Protein AF-A0A1T5AD25-F1 (afdb_monomer)

Nearest PDB structures (foldseek):
  8jvz-assembly2_B  TM=8.531E-01  e=1.528E+00  synthetic construct
  4ozk-assembly1_A  TM=3.680E-01  e=1.082E+00  Brevibacillus laterosporus GI-9
  6lwy-assembly1_A  TM=4.103E-01  e=2.420E+00  Brevibacillus sp. SKR3
  7w3k-assembly1_F  TM=3.260E-01  e=3.620E+00  Homo sapiens
  2o2l-assembly1_H  TM=2.134E-01  e=3.418E+00  Escherichia coli

Structure (mmCIF, N/CA/C/O backbone):
data_AF-A0A1T5AD25-F1
#
_entry.id   AF-A0A1T5AD25-F1
#
loop_
_atom_site.group_PDB
_atom_site.id
_atom_site.type_symbol
_atom_site.label_atom_id
_atom_site.label_alt_id
_atom_site.label_comp_id
_atom_site.label_asym_id
_atom_site.label_entity_id
_atom_site.label_seq_id
_atom_site.pdbx_PDB_ins_code
_atom_site.Cartn_x
_atom_site.Cartn_y
_atom_site.Cartn_z
_atom_site.occupancy
_atom_site.B_iso_or_equiv
_atom_site.auth_seq_id
_atom_site.auth_comp_id
_atom_site.auth_asym_id
_atom_site.auth_atom_id
_atom_site.pdbx_PDB_model_num
ATOM 1 N N . MET A 1 1 ? -18.399 7.904 -21.920 1.00 47.34 1 MET A N 1
ATOM 2 C CA . MET A 1 1 ? -17.060 7.299 -21.710 1.00 47.34 1 MET A CA 1
ATOM 3 C C . MET A 1 1 ? -17.120 5.791 -21.964 1.00 47.34 1 MET A C 1
ATOM 5 O O . MET A 1 1 ? -18.219 5.257 -22.044 1.00 47.34 1 MET A O 1
ATOM 9 N N . LEU A 1 2 ? -15.984 5.094 -22.134 1.00 46.25 2 LEU A N 1
ATOM 10 C CA . LEU A 1 2 ? -15.949 3.619 -22.251 1.00 46.25 2 LEU A CA 1
ATOM 11 C C . LEU A 1 2 ? -16.633 2.927 -21.049 1.00 46.25 2 LEU A C 1
ATOM 13 O O . LEU A 1 2 ? -17.261 1.892 -21.235 1.00 46.25 2 LEU A O 1
ATOM 17 N N . ALA A 1 3 ? -16.599 3.555 -19.865 1.00 46.12 3 ALA A N 1
ATOM 18 C CA . ALA A 1 3 ? -17.252 3.083 -18.639 1.00 46.12 3 ALA A CA 1
ATOM 19 C C . ALA A 1 3 ? -18.787 3.032 -18.752 1.00 46.12 3 ALA A C 1
ATOM 21 O O . ALA A 1 3 ? -19.392 2.006 -18.451 1.00 46.12 3 ALA A O 1
ATOM 22 N N . ASP A 1 4 ? -19.411 4.083 -19.298 1.00 45.12 4 ASP A N 1
ATOM 23 C CA . ASP A 1 4 ? -20.871 4.136 -19.493 1.00 45.12 4 ASP A CA 1
ATOM 24 C C . ASP A 1 4 ? -21.358 3.082 -20.498 1.00 45.12 4 ASP A C 1
ATOM 26 O O . ASP A 1 4 ? -22.478 2.589 -20.404 1.00 45.12 4 ASP A O 1
ATOM 30 N N . LYS A 1 5 ? -20.503 2.720 -21.467 1.00 45.69 5 LYS A N 1
ATOM 31 C CA . LYS A 1 5 ? -20.789 1.676 -22.462 1.00 45.69 5 LYS A CA 1
ATOM 32 C C . LYS A 1 5 ? -20.595 0.255 -21.921 1.00 45.69 5 LYS A C 1
ATOM 34 O O . LYS A 1 5 ? -21.139 -0.668 -22.515 1.00 45.69 5 LYS A O 1
ATOM 39 N N . ALA A 1 6 ? -19.844 0.086 -20.831 1.00 50.91 6 ALA A N 1
ATOM 40 C CA . ALA A 1 6 ? -19.549 -1.209 -20.217 1.00 50.91 6 ALA A CA 1
ATOM 41 C C . ALA A 1 6 ? -20.427 -1.524 -18.987 1.00 50.91 6 ALA A C 1
ATOM 43 O O . ALA A 1 6 ? -20.305 -2.607 -18.427 1.00 50.91 6 ALA A O 1
ATOM 44 N N . SER A 1 7 ? -21.305 -0.601 -18.559 1.00 53.38 7 SER A N 1
ATOM 45 C CA . SER A 1 7 ? -22.095 -0.725 -17.315 1.00 53.38 7 SER A CA 1
ATOM 46 C C . SER A 1 7 ? -21.235 -1.029 -16.072 1.00 53.38 7 SER A C 1
ATOM 48 O O . SER A 1 7 ? -21.687 -1.666 -15.120 1.00 53.38 7 SER A O 1
ATOM 50 N N . GLU A 1 8 ? -19.988 -0.559 -16.091 1.00 53.41 8 GLU A N 1
ATOM 51 C CA . GLU A 1 8 ? -18.990 -0.741 -15.038 1.00 53.41 8 GLU A CA 1
ATOM 52 C C . GLU A 1 8 ? -19.194 0.318 -13.948 1.00 53.41 8 GLU A C 1
ATOM 54 O O . GLU A 1 8 ? -18.905 1.499 -14.145 1.00 53.41 8 GLU A O 1
ATOM 59 N N . TRP A 1 9 ? -19.688 -0.104 -12.782 1.00 47.22 9 TRP A N 1
ATOM 60 C CA . TRP A 1 9 ? -19.931 0.783 -11.634 1.00 47.22 9 TRP A CA 1
ATOM 61 C C . TRP A 1 9 ? -18.642 1.208 -10.916 1.00 47.22 9 TRP A C 1
ATOM 63 O O . TRP A 1 9 ? -18.641 2.218 -10.218 1.00 47.22 9 TRP A O 1
ATOM 73 N N . ALA A 1 10 ? -17.553 0.452 -11.088 1.00 52.53 10 ALA A N 1
ATOM 74 C CA . ALA A 1 10 ? -16.271 0.679 -10.418 1.00 52.53 10 ALA A CA 1
ATOM 75 C C . ALA A 1 10 ? -15.313 1.609 -11.196 1.00 52.53 10 ALA A C 1
ATOM 77 O O . ALA A 1 10 ? -14.222 1.905 -10.714 1.00 52.53 10 ALA A O 1
ATOM 78 N N . GLY A 1 11 ? -15.712 2.085 -12.383 1.00 59.56 11 GLY A N 1
ATOM 79 C CA . GLY A 1 11 ? -14.822 2.788 -13.312 1.00 59.56 11 GLY A CA 1
ATOM 80 C C . GLY A 1 11 ? -13.903 1.834 -14.086 1.00 59.56 11 GLY A C 1
ATOM 81 O O . GLY A 1 11 ? -13.846 0.643 -13.801 1.00 59.56 11 GLY A O 1
ATOM 82 N N . ILE A 1 12 ? -13.202 2.355 -15.100 1.00 68.06 12 ILE A N 1
ATOM 83 C CA . ILE A 1 12 ? -12.253 1.577 -15.915 1.00 68.06 12 ILE A CA 1
ATOM 84 C C . ILE A 1 12 ? -10.824 1.983 -15.534 1.00 68.06 12 ILE A C 1
ATOM 86 O O . ILE A 1 12 ? -10.542 3.185 -15.552 1.00 68.06 12 ILE A O 1
ATOM 90 N N . PRO A 1 13 ? -9.915 1.027 -15.250 1.00 76.81 13 PRO A N 1
ATOM 91 C CA . PRO A 1 13 ? -8.494 1.309 -15.070 1.00 76.81 13 PRO A CA 1
ATOM 92 C C . PRO A 1 13 ? -7.927 2.116 -16.242 1.00 76.81 13 PRO A C 1
ATOM 94 O O . PRO A 1 13 ? -8.018 1.695 -17.398 1.00 76.81 13 PRO A O 1
ATOM 97 N N . MET A 1 14 ? -7.364 3.288 -15.951 1.00 80.50 14 MET A N 1
ATOM 98 C CA . MET A 1 14 ? -6.872 4.208 -16.973 1.00 80.50 14 MET A CA 1
ATOM 99 C C . MET A 1 14 ? -5.403 3.902 -17.293 1.00 80.50 14 MET A C 1
ATOM 101 O O . MET A 1 14 ? -4.565 4.011 -16.408 1.00 80.50 14 MET A O 1
ATOM 105 N N . PRO A 1 15 ? -5.044 3.521 -18.526 1.00 81.06 15 PRO A N 1
ATOM 106 C CA . PRO A 1 15 ? -3.637 3.390 -18.882 1.00 81.06 15 PRO A CA 1
ATOM 107 C C . PRO A 1 15 ? -2.960 4.767 -18.853 1.00 81.06 15 PRO A C 1
ATOM 109 O O . PRO A 1 15 ? -3.511 5.742 -19.366 1.00 81.06 15 PRO A O 1
ATOM 112 N N . LEU A 1 16 ? -1.761 4.825 -18.276 1.00 82.56 16 LEU A N 1
ATOM 113 C CA . LEU A 1 16 ? -0.881 5.991 -18.298 1.00 82.56 16 LEU A CA 1
ATOM 114 C C . LEU A 1 16 ? 0.290 5.732 -19.241 1.00 82.56 16 LEU A C 1
ATOM 116 O O . LEU A 1 16 ? 0.808 4.617 -19.297 1.00 82.56 16 LEU A O 1
ATOM 120 N N . ASP A 1 17 ? 0.706 6.764 -19.971 1.00 77.56 17 ASP A N 1
ATOM 121 C CA . ASP A 1 17 ? 1.877 6.657 -20.836 1.00 77.56 17 ASP A CA 1
ATOM 122 C C . ASP A 1 17 ? 3.143 6.441 -19.993 1.00 77.56 17 ASP A C 1
ATOM 124 O O . ASP A 1 17 ? 3.329 7.073 -18.955 1.00 77.56 17 ASP A O 1
ATOM 128 N N . GLY A 1 18 ? 3.994 5.506 -20.414 1.00 78.12 18 GLY A N 1
ATOM 129 C CA . GLY A 1 18 ? 5.203 5.115 -19.682 1.00 78.12 18 GLY A CA 1
ATOM 130 C C . GLY A 1 18 ? 4.997 4.250 -18.427 1.00 78.12 18 GLY A C 1
ATOM 131 O O . GLY A 1 18 ? 5.979 3.701 -17.928 1.00 78.12 18 GLY A O 1
ATOM 132 N N . GLU A 1 19 ? 3.765 4.052 -17.947 1.00 84.56 19 GLU A N 1
ATOM 133 C CA . GLU A 1 19 ? 3.481 3.222 -16.769 1.00 84.56 19 GLU A CA 1
ATOM 134 C C . GLU A 1 19 ? 2.827 1.891 -17.144 1.00 84.56 19 GLU A C 1
ATOM 136 O O . GLU A 1 19 ? 1.933 1.793 -17.988 1.00 84.56 19 GLU A O 1
ATOM 141 N N . ARG A 1 20 ? 3.255 0.817 -16.477 1.00 84.75 20 ARG A N 1
ATOM 142 C CA . ARG A 1 20 ? 2.742 -0.527 -16.755 1.00 84.75 20 ARG A CA 1
ATOM 143 C C . ARG A 1 20 ? 1.539 -0.843 -15.872 1.00 84.75 20 ARG A C 1
ATOM 145 O O . ARG A 1 20 ? 1.702 -1.275 -14.732 1.00 84.75 20 ARG A O 1
ATOM 152 N N . LEU A 1 21 ? 0.342 -0.714 -16.433 1.00 85.69 21 LEU A N 1
ATOM 153 C CA . LEU A 1 21 ? -0.902 -1.146 -15.798 1.00 85.69 21 LEU A CA 1
ATOM 154 C C . LEU A 1 21 ? -1.032 -2.681 -15.814 1.00 85.69 21 LEU A C 1
ATOM 156 O O . LEU A 1 21 ? -0.850 -3.323 -16.849 1.00 85.69 21 LEU A O 1
ATOM 160 N N . ILE A 1 22 ? -1.352 -3.270 -14.663 1.00 84.81 22 ILE A N 1
ATOM 161 C CA . ILE A 1 22 ? -1.651 -4.695 -14.499 1.00 84.81 22 ILE A CA 1
ATOM 162 C C . ILE A 1 22 ? -3.076 -4.815 -13.971 1.00 84.81 22 ILE A C 1
ATOM 164 O O . ILE A 1 22 ? -3.373 -4.383 -12.859 1.00 84.81 22 ILE A O 1
ATOM 168 N N . VAL A 1 23 ? -3.950 -5.412 -14.775 1.00 83.81 23 VAL A N 1
ATOM 169 C CA . VAL A 1 23 ? -5.374 -5.581 -14.477 1.00 83.81 23 VAL A CA 1
ATOM 170 C C . VAL A 1 23 ? -5.652 -6.996 -13.988 1.00 83.81 23 VAL A C 1
ATOM 172 O O . VAL A 1 23 ? -5.108 -7.966 -14.526 1.00 83.81 23 VAL A O 1
ATOM 175 N N . GLU A 1 24 ? -6.500 -7.108 -12.966 1.00 80.75 24 GLU A N 1
ATOM 176 C CA . GLU A 1 24 ? -6.926 -8.379 -12.390 1.00 80.75 24 GLU A CA 1
ATOM 177 C C . GLU A 1 24 ? -7.560 -9.272 -13.481 1.00 80.75 24 GLU A C 1
ATOM 179 O O . GLU A 1 24 ? -8.388 -8.791 -14.257 1.00 80.75 24 GLU A O 1
ATOM 184 N N . PRO A 1 25 ? -7.162 -10.555 -13.611 1.00 79.31 25 PRO A N 1
ATOM 185 C CA . PRO A 1 25 ? -7.556 -11.378 -14.759 1.00 79.31 25 PRO A CA 1
ATOM 186 C C . PRO A 1 25 ? -9.059 -11.625 -14.920 1.00 79.31 25 PRO A C 1
ATOM 188 O O . PRO A 1 25 ? -9.502 -11.915 -16.027 1.00 79.31 25 PRO A O 1
ATOM 191 N N . SER A 1 26 ? -9.834 -11.562 -13.836 1.00 76.00 26 SER A N 1
ATOM 192 C CA . SER A 1 26 ? -11.290 -11.720 -13.859 1.00 76.00 26 SER A CA 1
ATOM 193 C C . SER A 1 26 ? -12.039 -10.414 -14.153 1.00 76.00 26 SER A C 1
ATOM 195 O O . SER A 1 26 ? -13.260 -10.443 -14.315 1.00 76.00 26 SER A O 1
ATOM 197 N N . TYR A 1 27 ? -11.333 -9.284 -14.278 1.00 76.38 27 TYR A N 1
ATOM 198 C CA . TYR A 1 27 ? -11.923 -8.009 -14.671 1.00 76.38 27 TYR A CA 1
ATOM 199 C C . TYR A 1 27 ? -12.438 -8.060 -16.125 1.00 76.38 27 TYR A C 1
ATOM 201 O O . TYR A 1 27 ? -11.692 -8.481 -17.017 1.00 76.38 27 TYR A O 1
ATOM 209 N N . PRO A 1 28 ? -13.668 -7.588 -16.421 1.00 73.56 28 PRO A N 1
ATOM 210 C CA . PRO A 1 28 ? -14.303 -7.755 -17.736 1.00 73.56 28 PRO A CA 1
ATOM 211 C C . PRO A 1 28 ? -13.515 -7.216 -18.940 1.00 73.56 28 PRO A C 1
ATOM 213 O O . PRO A 1 28 ? -13.695 -7.702 -20.055 1.00 73.56 28 PRO A O 1
ATOM 216 N N . LEU A 1 29 ? -12.628 -6.235 -18.737 1.00 72.69 29 LEU A N 1
ATOM 217 C CA . LEU A 1 29 ? -11.803 -5.637 -19.797 1.00 72.69 29 LEU A CA 1
ATOM 218 C C . LEU A 1 29 ? -10.314 -6.022 -19.713 1.00 72.69 29 LEU A C 1
ATOM 220 O O . LEU A 1 29 ? -9.483 -5.406 -20.388 1.00 72.69 29 LEU A O 1
ATOM 224 N N . ALA A 1 30 ? -9.956 -7.033 -18.913 1.00 71.94 30 ALA A N 1
ATOM 225 C CA . ALA A 1 30 ? -8.566 -7.428 -18.683 1.00 71.94 30 ALA A CA 1
ATOM 226 C C . ALA A 1 30 ? -7.816 -7.776 -19.980 1.00 71.94 30 ALA A C 1
ATOM 228 O O . ALA A 1 30 ? -6.671 -7.360 -20.144 1.00 71.94 30 ALA A O 1
ATOM 229 N N . GLU A 1 31 ? -8.449 -8.475 -20.931 1.00 67.62 31 GLU A N 1
ATOM 230 C CA . GLU A 1 31 ? -7.811 -8.858 -22.205 1.00 67.62 31 GLU A CA 1
ATOM 231 C C . GLU A 1 31 ? -7.403 -7.656 -23.070 1.00 67.62 31 GLU A C 1
ATOM 233 O O . GLU A 1 31 ? -6.415 -7.713 -23.805 1.00 67.62 31 GLU A O 1
ATOM 238 N N . ILE A 1 32 ? -8.153 -6.556 -22.982 1.00 69.06 32 ILE A N 1
ATOM 239 C CA . ILE A 1 32 ? -7.894 -5.342 -23.761 1.00 69.06 32 ILE A CA 1
ATOM 240 C C . ILE A 1 32 ? -6.833 -4.488 -23.059 1.00 69.06 32 ILE A C 1
ATOM 242 O O . ILE A 1 32 ? -5.930 -3.970 -23.716 1.00 69.06 32 ILE A O 1
ATOM 246 N N . LEU A 1 33 ? -6.928 -4.367 -21.732 1.00 67.81 33 LEU A N 1
ATOM 247 C CA . LEU A 1 33 ? -6.094 -3.472 -20.928 1.00 67.81 33 LEU A CA 1
ATOM 248 C C . LEU A 1 33 ? -4.718 -4.058 -20.574 1.00 67.81 33 LEU A C 1
ATOM 250 O O . LEU A 1 33 ? -3.767 -3.301 -20.430 1.00 67.81 33 LEU A O 1
ATOM 254 N N . ASN A 1 34 ? -4.568 -5.385 -20.499 1.00 66.44 34 ASN A N 1
ATOM 255 C CA . ASN A 1 34 ? -3.278 -6.040 -20.230 1.00 66.44 34 ASN A CA 1
ATOM 256 C C . ASN A 1 34 ? -2.373 -6.178 -21.471 1.00 66.44 34 ASN A C 1
ATOM 258 O O . ASN A 1 34 ? -1.379 -6.913 -21.428 1.00 66.44 34 ASN A O 1
ATOM 262 N N . ARG A 1 35 ? -2.684 -5.514 -22.596 1.00 60.31 35 ARG A N 1
ATOM 263 C CA . ARG A 1 35 ? -1.810 -5.542 -23.779 1.00 60.31 35 ARG A CA 1
ATOM 264 C C . ARG A 1 35 ? -0.462 -4.923 -23.425 1.00 60.31 35 ARG A C 1
ATOM 266 O O . ARG A 1 35 ? -0.354 -3.718 -23.223 1.00 60.31 35 ARG A O 1
ATOM 273 N N . LYS A 1 36 ? 0.569 -5.768 -23.356 1.00 53.03 36 LYS A N 1
ATOM 274 C CA . LYS A 1 36 ? 1.942 -5.322 -23.129 1.00 53.03 36 LYS A CA 1
ATOM 275 C C . LYS A 1 36 ? 2.358 -4.365 -24.256 1.00 53.03 36 LYS A C 1
ATOM 277 O O . LYS A 1 36 ? 2.175 -4.732 -25.420 1.00 53.03 36 LYS A O 1
ATOM 282 N N . PRO A 1 37 ? 2.949 -3.198 -23.951 1.00 50.31 37 PRO A N 1
ATOM 283 C CA . PRO A 1 37 ? 3.744 -2.495 -24.948 1.00 50.31 37 PRO A CA 1
ATOM 284 C C . PRO A 1 37 ? 4.866 -3.432 -25.423 1.00 50.31 37 PRO A C 1
ATOM 286 O O . PRO A 1 37 ? 5.378 -4.238 -24.640 1.00 50.31 37 PRO A O 1
ATOM 289 N N . ALA A 1 38 ? 5.184 -3.391 -26.718 1.00 43.78 38 ALA A N 1
ATOM 290 C CA . ALA A 1 38 ? 6.280 -4.176 -27.272 1.00 43.78 38 ALA A CA 1
ATOM 291 C C . ALA A 1 38 ? 7.579 -3.761 -26.565 1.00 43.78 38 ALA A C 1
ATOM 293 O O . ALA A 1 38 ? 7.937 -2.586 -26.586 1.00 43.78 38 ALA A O 1
ATOM 294 N N . GLU A 1 39 ? 8.243 -4.704 -25.895 1.00 48.25 39 GLU A N 1
ATOM 295 C CA . GLU A 1 39 ? 9.580 -4.473 -25.351 1.00 48.25 39 GLU A CA 1
ATOM 296 C C . GLU A 1 39 ? 10.521 -4.261 -26.546 1.00 48.25 39 GLU A C 1
ATOM 298 O O . GLU A 1 39 ? 10.721 -5.171 -27.350 1.00 48.25 39 GLU A O 1
ATOM 303 N N . GLU A 1 40 ? 11.054 -3.047 -26.704 1.00 44.56 40 GLU A N 1
ATOM 304 C CA . GLU A 1 40 ? 12.233 -2.841 -27.540 1.00 44.56 40 GLU A CA 1
ATOM 305 C C . GLU A 1 40 ? 13.388 -3.575 -26.856 1.00 44.56 40 GLU A C 1
ATOM 307 O O . GLU A 1 40 ? 13.831 -3.189 -25.770 1.00 44.56 40 GLU A O 1
ATOM 312 N N . ASP A 1 41 ? 13.830 -4.679 -27.460 1.00 43.50 41 ASP A N 1
ATOM 313 C CA . ASP A 1 41 ? 14.999 -5.425 -27.011 1.00 43.50 41 ASP A CA 1
ATOM 314 C C . ASP A 1 41 ? 16.211 -4.481 -27.009 1.00 43.50 41 ASP A C 1
ATOM 316 O O . ASP A 1 41 ? 16.806 -4.189 -28.046 1.00 43.50 41 ASP A O 1
ATOM 320 N N . ALA A 1 42 ? 16.581 -3.980 -25.831 1.00 51.06 42 ALA A N 1
ATOM 321 C CA . ALA A 1 42 ? 17.806 -3.219 -25.664 1.00 51.06 42 ALA A CA 1
ATOM 322 C C . ALA A 1 42 ? 18.999 -4.142 -25.966 1.00 51.06 42 ALA A C 1
ATOM 324 O O . ALA A 1 42 ? 19.279 -5.087 -25.221 1.00 51.06 42 ALA A O 1
ATOM 325 N N . GLU A 1 43 ? 19.699 -3.885 -27.074 1.00 57.50 43 GLU A N 1
ATOM 326 C CA . GLU A 1 43 ? 20.860 -4.669 -27.495 1.00 57.50 43 GLU A CA 1
ATOM 327 C C . GLU A 1 43 ? 21.939 -4.697 -26.397 1.00 57.50 43 GLU A C 1
ATOM 329 O O . GLU A 1 43 ? 22.516 -3.676 -26.020 1.00 57.50 43 GLU A O 1
ATOM 334 N N . GLY A 1 44 ? 22.244 -5.898 -25.893 1.00 68.75 44 GLY A N 1
ATOM 335 C CA . GLY A 1 44 ? 23.474 -6.171 -25.148 1.00 68.75 44 GLY A CA 1
ATOM 336 C C . GLY A 1 44 ? 23.319 -7.147 -23.984 1.00 68.75 44 GLY A C 1
ATOM 337 O O . GLY A 1 44 ? 23.949 -8.200 -23.969 1.00 68.75 44 GLY A O 1
ATOM 338 N N . TRP A 1 45 ? 22.502 -6.820 -22.987 1.00 76.38 45 TRP A N 1
ATOM 339 C CA . TRP A 1 45 ? 22.423 -7.595 -21.745 1.00 76.38 45 TRP A CA 1
ATOM 340 C C . TRP A 1 45 ? 21.052 -8.2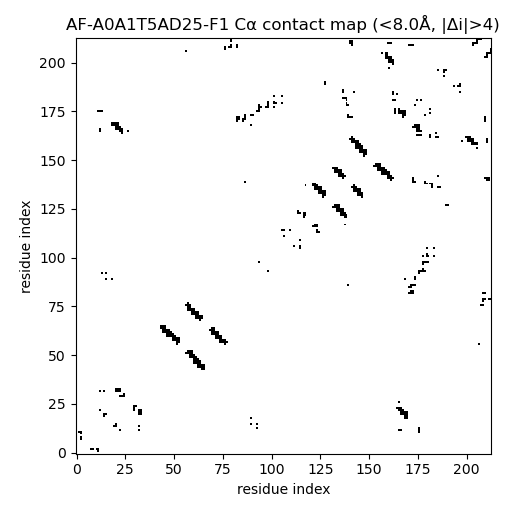27 -21.575 1.00 76.38 45 TRP A C 1
ATOM 342 O O . TRP A 1 45 ? 20.050 -7.526 -21.478 1.00 76.38 45 TRP A O 1
ATOM 352 N N . LYS A 1 46 ? 21.006 -9.556 -21.468 1.00 82.44 46 LYS A N 1
ATOM 353 C CA . LYS A 1 46 ? 19.750 -10.282 -21.278 1.00 82.44 46 LYS A CA 1
ATOM 354 C C . LYS A 1 46 ? 19.521 -10.602 -19.807 1.00 82.44 46 LYS A C 1
ATOM 356 O O . LYS A 1 46 ? 20.327 -11.280 -19.166 1.00 82.44 46 LYS A O 1
ATOM 361 N N . TRP A 1 47 ? 18.393 -10.151 -19.267 1.00 81.00 47 TRP A N 1
ATOM 362 C CA . TRP A 1 47 ? 17.978 -10.507 -17.913 1.00 81.00 47 TRP A CA 1
ATOM 363 C C . TRP A 1 47 ? 17.599 -11.989 -17.847 1.00 81.00 47 TRP A C 1
ATOM 365 O O . TRP A 1 47 ? 16.693 -12.437 -18.547 1.00 81.00 47 TRP A O 1
ATOM 375 N N . ARG A 1 48 ? 18.298 -12.773 -17.015 1.00 84.31 48 ARG A N 1
ATOM 376 C CA . ARG A 1 48 ? 18.025 -14.211 -16.857 1.00 84.31 48 ARG A CA 1
ATOM 377 C C . ARG A 1 48 ? 17.168 -14.503 -15.642 1.00 84.31 48 ARG A C 1
ATOM 379 O O . ARG A 1 48 ? 16.233 -15.289 -15.736 1.00 84.31 48 ARG A O 1
ATOM 386 N N . ASN A 1 49 ? 17.522 -13.927 -14.498 1.00 84.62 49 ASN A N 1
ATOM 387 C CA . ASN A 1 49 ? 16.816 -14.165 -13.247 1.00 84.62 49 ASN A CA 1
ATOM 388 C C . ASN A 1 49 ? 17.160 -13.091 -12.211 1.00 84.62 49 ASN A C 1
ATOM 390 O O . ASN A 1 49 ? 18.200 -12.437 -12.302 1.00 84.62 49 ASN A O 1
ATOM 394 N N . SER A 1 50 ? 16.333 -12.966 -11.182 1.00 85.88 50 SER A N 1
ATOM 395 C CA . SER A 1 50 ? 16.627 -12.165 -10.001 1.00 85.88 50 SER A CA 1
ATOM 396 C C . SER A 1 50 ? 16.093 -12.834 -8.739 1.00 85.88 50 SER A C 1
ATOM 398 O O . SER A 1 50 ? 15.058 -13.495 -8.750 1.00 85.88 50 SER A O 1
ATOM 400 N N . TRP A 1 51 ? 16.821 -12.696 -7.633 1.00 84.06 51 TRP A N 1
ATOM 401 C CA . TRP A 1 51 ? 16.377 -13.192 -6.331 1.00 84.06 51 TRP A CA 1
ATOM 402 C C . TRP A 1 51 ? 16.901 -12.318 -5.198 1.00 84.06 51 TRP A C 1
ATOM 404 O O . TRP A 1 51 ? 17.960 -11.699 -5.296 1.00 84.06 51 TRP A O 1
ATOM 414 N N . HIS A 1 52 ? 16.179 -12.288 -4.083 1.00 80.69 52 HIS A N 1
ATOM 415 C CA . HIS A 1 52 ? 16.617 -11.558 -2.900 1.00 80.69 52 HIS A CA 1
ATOM 416 C C . HIS A 1 52 ? 17.650 -12.365 -2.095 1.00 80.69 52 HIS A C 1
ATOM 418 O O . HIS A 1 52 ? 17.423 -13.524 -1.744 1.00 80.69 52 HIS A O 1
ATOM 424 N N . SER A 1 53 ? 18.778 -11.745 -1.744 1.00 82.69 53 SER A N 1
ATOM 425 C CA . SER A 1 53 ? 19.792 -12.327 -0.861 1.00 82.69 53 SER A CA 1
ATOM 426 C C . SER A 1 53 ? 19.652 -11.789 0.559 1.00 82.69 53 SER A C 1
ATOM 428 O O . SER A 1 53 ? 20.023 -10.649 0.829 1.00 82.69 53 SER A O 1
ATOM 430 N N . ARG A 1 54 ? 19.239 -12.641 1.508 1.00 80.62 54 ARG A N 1
ATOM 431 C CA . ARG A 1 54 ? 19.171 -12.277 2.939 1.00 80.62 54 ARG A CA 1
ATOM 432 C C . ARG A 1 54 ? 20.533 -11.890 3.526 1.00 80.62 54 ARG A C 1
ATOM 434 O O . ARG A 1 54 ? 20.604 -11.009 4.375 1.00 80.62 54 ARG A O 1
ATOM 441 N N . ARG A 1 55 ? 21.619 -12.523 3.057 1.00 83.12 55 ARG A N 1
ATOM 442 C CA . ARG A 1 55 ? 22.996 -12.239 3.506 1.00 83.12 55 ARG A CA 1
ATOM 443 C C . ARG A 1 55 ? 23.448 -10.837 3.111 1.00 83.12 55 ARG A C 1
ATOM 445 O O . ARG A 1 55 ? 24.130 -10.176 3.881 1.00 83.12 55 ARG A O 1
ATOM 452 N N . TRP A 1 56 ? 23.100 -10.418 1.896 1.00 79.38 56 TRP A N 1
ATOM 453 C CA . TRP A 1 56 ? 23.527 -9.134 1.334 1.00 79.38 56 TRP A CA 1
ATOM 454 C C . TRP A 1 56 ? 22.451 -8.048 1.443 1.00 79.38 56 TRP A C 1
ATOM 456 O O . TRP A 1 56 ? 22.735 -6.903 1.113 1.00 79.38 56 TRP A O 1
ATOM 466 N N . ARG A 1 57 ? 21.247 -8.414 1.910 1.00 76.00 57 ARG A N 1
ATOM 467 C CA . ARG A 1 57 ? 20.044 -7.572 2.007 1.00 76.00 57 ARG A CA 1
ATOM 468 C C . ARG A 1 57 ? 19.769 -6.796 0.719 1.00 76.00 57 ARG A C 1
ATOM 470 O O . ARG A 1 57 ? 19.458 -5.615 0.742 1.00 76.00 57 ARG A O 1
ATOM 477 N N . CYS A 1 58 ? 19.934 -7.461 -0.418 1.00 78.44 58 CYS A N 1
ATOM 478 C CA . CYS A 1 58 ? 19.791 -6.844 -1.728 1.00 78.44 58 CYS A CA 1
ATOM 479 C C . CYS A 1 58 ? 19.327 -7.863 -2.768 1.00 78.44 58 CYS A C 1
ATOM 481 O O . CYS A 1 58 ? 19.406 -9.078 -2.545 1.00 78.44 58 CYS A O 1
ATOM 483 N N . THR A 1 59 ? 18.851 -7.369 -3.906 1.00 83.19 59 THR A N 1
ATOM 484 C CA . THR A 1 59 ? 18.486 -8.225 -5.033 1.00 83.19 59 THR A CA 1
ATOM 485 C C . THR A 1 59 ? 19.748 -8.599 -5.798 1.00 83.19 59 THR A C 1
ATOM 487 O O . THR A 1 59 ? 20.522 -7.739 -6.213 1.00 83.19 59 THR A O 1
ATOM 490 N N . ILE A 1 60 ? 19.972 -9.895 -5.974 1.00 87.44 60 ILE A N 1
ATOM 491 C CA . ILE A 1 60 ? 20.987 -10.417 -6.878 1.00 87.44 60 ILE A CA 1
ATOM 492 C C . ILE A 1 60 ? 20.328 -10.609 -8.234 1.00 87.44 60 ILE A C 1
ATOM 494 O O . ILE A 1 60 ? 19.287 -11.257 -8.332 1.00 87.44 60 ILE A O 1
ATOM 498 N N . VAL A 1 61 ? 20.936 -10.042 -9.269 1.00 90.12 61 VAL A N 1
ATOM 499 C CA . VAL A 1 61 ? 20.488 -10.192 -10.655 1.00 90.12 61 VAL A CA 1
ATOM 500 C C . VAL A 1 61 ? 21.485 -11.031 -11.420 1.00 90.12 61 VAL A C 1
ATOM 502 O O . VAL A 1 61 ? 22.686 -10.787 -11.332 1.00 90.12 61 VAL A O 1
ATOM 505 N N . ALA A 1 62 ? 20.986 -12.019 -12.154 1.00 90.25 62 ALA A N 1
ATOM 506 C CA . ALA A 1 62 ? 21.748 -12.792 -13.117 1.00 90.25 62 ALA A CA 1
ATOM 507 C C . ALA A 1 62 ? 21.483 -12.226 -14.513 1.00 90.25 62 ALA A C 1
ATOM 509 O O . ALA A 1 62 ? 20.343 -12.209 -14.986 1.00 90.25 62 ALA A O 1
ATOM 510 N N . LEU A 1 63 ? 22.550 -11.772 -15.157 1.00 89.50 63 LEU A N 1
ATOM 511 C CA . LEU A 1 63 ? 22.529 -11.175 -16.482 1.00 89.50 63 LEU A CA 1
ATOM 512 C C . LEU A 1 63 ? 23.401 -12.016 -17.410 1.00 89.50 63 LEU A C 1
ATOM 514 O O . LEU A 1 63 ? 24.513 -12.406 -17.052 1.00 89.50 63 LEU A O 1
ATOM 518 N N . GLU A 1 64 ? 22.900 -12.287 -18.603 1.00 89.94 64 GLU A N 1
ATOM 519 C CA . GLU A 1 64 ? 23.664 -12.879 -19.690 1.00 89.94 64 GLU A CA 1
ATOM 520 C C . GLU A 1 64 ? 24.256 -11.759 -20.542 1.00 89.94 64 GLU A C 1
ATOM 522 O O . GLU A 1 64 ? 23.560 -10.844 -20.984 1.00 89.94 64 GLU A O 1
ATOM 527 N N . ARG A 1 65 ? 25.572 -11.822 -20.714 1.00 85.75 65 ARG A N 1
ATOM 528 C CA . ARG A 1 65 ? 26.342 -10.935 -21.582 1.00 85.75 65 ARG A CA 1
ATOM 529 C C . ARG A 1 65 ? 26.114 -11.279 -23.061 1.00 85.75 65 ARG A C 1
ATOM 531 O O . ARG A 1 65 ? 25.749 -12.418 -23.356 1.00 85.75 65 ARG A O 1
ATOM 538 N N . PRO A 1 66 ? 26.461 -10.373 -23.996 1.00 83.75 66 PRO A N 1
ATOM 539 C CA . PRO A 1 66 ? 26.434 -10.678 -25.429 1.00 83.75 66 PRO A CA 1
ATOM 540 C C . PRO A 1 66 ? 27.309 -11.885 -25.816 1.00 83.75 66 PRO A C 1
ATOM 542 O O . PRO A 1 66 ? 27.034 -12.559 -26.801 1.00 83.75 66 PRO A O 1
ATOM 545 N N . ASP A 1 67 ? 28.360 -12.173 -25.036 1.00 84.50 67 ASP A N 1
ATOM 546 C CA . ASP A 1 67 ? 29.267 -13.316 -25.226 1.00 84.50 67 ASP A CA 1
ATOM 547 C C . ASP A 1 67 ? 28.709 -14.652 -24.682 1.00 84.50 67 ASP A C 1
ATOM 549 O O . ASP A 1 67 ? 29.423 -15.655 -24.652 1.00 84.50 67 ASP A O 1
ATOM 553 N N . GLY A 1 68 ? 27.454 -14.671 -24.218 1.00 83.31 68 GLY A N 1
ATOM 554 C CA . GLY A 1 68 ? 26.780 -15.844 -23.656 1.00 83.31 68 GLY A CA 1
ATOM 555 C C . GLY A 1 68 ? 27.182 -16.183 -22.216 1.00 83.31 68 GLY A C 1
ATOM 556 O O . GLY A 1 68 ? 26.657 -17.139 -21.641 1.00 83.31 68 GLY A O 1
ATOM 557 N N . LYS A 1 69 ? 28.094 -15.427 -21.582 1.00 87.75 69 LYS A N 1
ATOM 558 C CA . LYS A 1 69 ? 28.459 -15.666 -20.178 1.00 87.75 69 LYS A CA 1
ATOM 559 C C . LYS A 1 69 ? 27.429 -15.067 -19.233 1.00 87.75 69 LYS A C 1
ATOM 561 O O . LYS A 1 69 ? 27.093 -13.885 -19.307 1.00 87.75 69 LYS A O 1
ATOM 566 N N . VAL A 1 70 ? 27.004 -15.871 -18.264 1.00 89.25 70 VAL A N 1
ATOM 567 C CA . VAL A 1 70 ? 26.151 -15.408 -17.170 1.00 89.25 70 VAL A CA 1
ATOM 568 C C . VAL A 1 70 ? 27.021 -14.829 -16.062 1.00 89.25 70 VAL A C 1
ATOM 570 O O . VAL A 1 70 ? 27.914 -15.492 -15.535 1.00 89.25 70 VAL A O 1
ATOM 573 N N . VAL A 1 71 ? 26.739 -13.589 -15.685 1.00 91.31 71 VAL A N 1
ATOM 574 C CA . VAL A 1 71 ? 27.325 -12.935 -14.514 1.00 91.31 71 VAL A CA 1
ATOM 575 C C . VAL A 1 71 ? 26.229 -12.516 -13.552 1.00 91.31 71 VAL A C 1
ATOM 577 O O . VAL A 1 71 ? 25.066 -12.395 -13.930 1.00 91.31 71 VAL A O 1
ATOM 580 N N . HIS A 1 72 ? 26.602 -12.295 -12.295 1.00 88.94 72 HIS A N 1
ATOM 581 C CA . HIS A 1 72 ? 25.684 -11.772 -11.296 1.00 88.94 72 HIS A CA 1
ATOM 582 C C . HIS A 1 72 ? 26.149 -10.413 -10.783 1.00 88.94 72 HIS A C 1
ATOM 584 O O . HIS A 1 72 ? 27.347 -10.170 -10.639 1.00 88.94 72 HIS A O 1
ATOM 590 N N . SER A 1 73 ? 25.193 -9.540 -10.484 1.00 86.94 73 SER A N 1
ATOM 591 C CA . SER A 1 73 ? 25.440 -8.258 -9.830 1.00 86.94 73 SER A CA 1
ATOM 592 C C . SER A 1 73 ? 24.530 -8.087 -8.619 1.00 86.94 73 SER A C 1
ATOM 594 O O . SER A 1 73 ? 23.484 -8.730 -8.506 1.00 86.94 73 SER A O 1
ATOM 596 N N . LYS A 1 74 ? 24.949 -7.226 -7.692 1.00 86.94 74 LYS A N 1
ATOM 597 C CA . LYS A 1 74 ? 24.132 -6.783 -6.563 1.00 86.94 74 LYS A CA 1
ATOM 598 C C . LYS A 1 74 ? 23.408 -5.520 -7.006 1.00 86.94 74 LYS A C 1
ATOM 600 O O . LYS A 1 74 ? 24.068 -4.520 -7.264 1.00 86.94 74 LYS A O 1
ATOM 605 N N . LEU A 1 75 ? 22.083 -5.557 -7.062 1.00 75.69 75 LEU A N 1
ATOM 606 C CA . LEU A 1 75 ? 21.270 -4.349 -7.110 1.00 75.69 75 LEU A CA 1
ATOM 607 C C . LEU A 1 75 ? 21.037 -3.886 -5.672 1.00 75.69 75 LEU A C 1
ATOM 609 O O . LEU A 1 75 ? 20.283 -4.539 -4.943 1.00 75.69 75 LEU A O 1
ATOM 613 N N . PRO A 1 76 ? 21.710 -2.814 -5.225 1.00 64.69 76 PRO A N 1
ATOM 614 C CA . PRO A 1 76 ? 21.505 -2.292 -3.888 1.00 64.69 76 PRO A CA 1
ATOM 615 C C . PRO A 1 76 ? 20.079 -1.735 -3.787 1.00 64.69 76 PRO A C 1
ATOM 617 O O . PRO A 1 76 ? 19.754 -0.715 -4.384 1.00 64.69 76 PRO A O 1
ATOM 620 N N . ALA A 1 77 ? 19.217 -2.422 -3.043 1.00 60.50 77 ALA A N 1
ATOM 621 C CA . ALA A 1 77 ? 17.892 -1.929 -2.696 1.00 60.50 77 ALA A CA 1
ATOM 622 C C . ALA A 1 77 ? 17.994 -1.317 -1.296 1.00 60.50 77 ALA A C 1
ATOM 624 O O . ALA A 1 77 ? 17.955 -2.045 -0.309 1.00 60.50 77 ALA A O 1
ATOM 625 N N . PHE A 1 78 ? 18.210 -0.002 -1.211 1.00 61.91 78 PHE A N 1
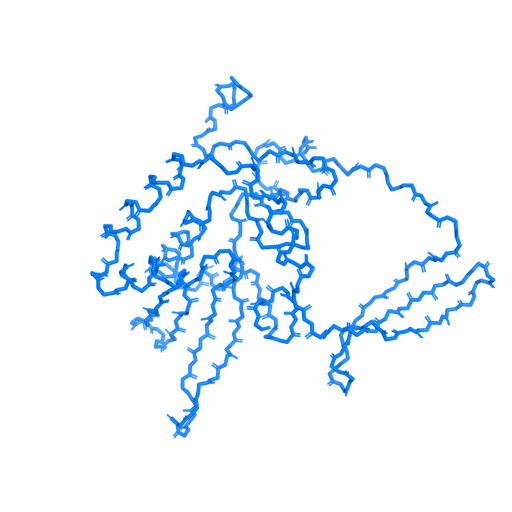ATOM 626 C CA . PHE A 1 78 ? 18.332 0.688 0.083 1.00 61.91 78 PHE A CA 1
ATOM 627 C C . PHE A 1 78 ? 17.167 1.616 0.410 1.00 61.91 78 PHE A C 1
ATOM 629 O O . PHE A 1 78 ? 17.048 2.036 1.556 1.00 61.91 78 PHE A O 1
ATOM 636 N N . HIS A 1 79 ? 16.311 1.942 -0.556 1.00 70.75 79 HIS A N 1
ATOM 637 C CA . HIS A 1 79 ? 15.177 2.825 -0.315 1.00 70.75 79 HIS A CA 1
ATOM 638 C C . HIS A 1 79 ? 14.075 2.610 -1.349 1.00 70.75 79 HIS A C 1
ATOM 640 O O . HIS A 1 79 ? 14.330 2.230 -2.494 1.00 70.75 79 HIS A O 1
ATOM 646 N N . HIS A 1 80 ? 12.849 2.936 -0.964 1.00 83.94 80 HIS A N 1
ATOM 647 C CA . HIS A 1 80 ? 11.675 2.830 -1.819 1.00 83.94 80 HIS A CA 1
ATOM 648 C C . HIS A 1 80 ? 11.375 4.123 -2.608 1.00 83.94 80 HIS A C 1
ATOM 650 O O . HIS A 1 80 ? 10.279 4.264 -3.138 1.00 83.94 80 HIS A O 1
ATOM 656 N N . ILE A 1 81 ? 12.331 5.061 -2.728 1.00 88.38 81 ILE A N 1
ATOM 657 C CA . ILE A 1 81 ? 12.091 6.365 -3.384 1.00 88.38 81 ILE A CA 1
ATOM 658 C C . ILE A 1 81 ? 11.612 6.230 -4.832 1.00 88.38 81 ILE A C 1
ATOM 660 O O . ILE A 1 81 ? 10.763 6.994 -5.271 1.00 88.38 81 ILE A O 1
ATOM 664 N N . SER A 1 82 ? 12.108 5.236 -5.574 1.00 86.50 82 SER A N 1
ATOM 665 C CA . SER A 1 82 ? 11.667 5.000 -6.950 1.00 86.50 82 SER A CA 1
ATOM 666 C C . SER A 1 82 ? 10.187 4.622 -7.001 1.00 86.50 82 SER A C 1
ATOM 668 O O . SER A 1 82 ? 9.477 5.086 -7.885 1.00 86.50 82 SER A O 1
ATOM 670 N N . TYR A 1 83 ? 9.713 3.846 -6.020 1.00 90.75 83 TYR A N 1
ATOM 671 C CA . TYR A 1 83 ? 8.292 3.543 -5.877 1.00 90.75 83 TYR A CA 1
ATOM 672 C C . TYR A 1 83 ? 7.497 4.797 -5.491 1.00 90.75 83 TYR A C 1
ATOM 674 O O . TYR A 1 83 ? 6.402 4.983 -6.011 1.00 90.75 83 TYR A O 1
ATOM 682 N N . ASP A 1 84 ? 8.026 5.678 -4.629 1.00 91.69 84 ASP A N 1
ATOM 683 C CA . ASP A 1 84 ? 7.353 6.943 -4.278 1.00 91.69 84 ASP A CA 1
ATOM 684 C C . ASP A 1 84 ? 7.182 7.841 -5.504 1.00 91.69 84 ASP A C 1
ATOM 686 O O . ASP A 1 84 ? 6.085 8.333 -5.754 1.00 91.69 84 ASP A O 1
ATOM 690 N N . LEU A 1 85 ? 8.248 8.014 -6.291 1.00 91.56 85 LEU A N 1
ATOM 691 C CA . LEU A 1 85 ? 8.236 8.849 -7.492 1.00 91.56 85 LEU A CA 1
ATOM 692 C C . LEU A 1 85 ? 7.282 8.300 -8.557 1.00 91.56 85 LEU A C 1
ATOM 694 O O . LEU A 1 85 ? 6.513 9.065 -9.130 1.00 91.56 85 LEU A O 1
ATOM 698 N N . ARG A 1 86 ? 7.268 6.981 -8.777 1.00 91.06 86 ARG A N 1
ATOM 699 C CA . ARG A 1 86 ? 6.315 6.353 -9.707 1.00 91.06 86 ARG A CA 1
ATOM 700 C C . ARG A 1 86 ? 4.881 6.427 -9.213 1.00 91.06 86 ARG A C 1
ATOM 702 O O . ARG A 1 86 ? 3.987 6.768 -9.973 1.00 91.06 86 ARG A O 1
ATOM 709 N N . THR A 1 87 ? 4.655 6.192 -7.921 1.00 92.88 87 THR A N 1
ATOM 710 C CA . THR A 1 87 ? 3.321 6.341 -7.314 1.00 92.88 87 THR A CA 1
ATOM 711 C C . THR A 1 87 ? 2.815 7.778 -7.444 1.00 92.88 87 THR A C 1
ATOM 713 O O . THR A 1 87 ? 1.631 7.986 -7.682 1.00 92.88 87 THR A O 1
ATOM 716 N N . MET A 1 88 ? 3.706 8.768 -7.326 1.00 92.75 88 MET A N 1
ATOM 717 C CA . MET A 1 88 ? 3.379 10.171 -7.573 1.00 92.75 88 MET A CA 1
ATOM 718 C C . MET A 1 88 ? 3.023 10.419 -9.044 1.00 92.75 88 MET A C 1
ATOM 720 O O . MET A 1 88 ? 2.009 11.056 -9.303 1.00 92.75 88 MET A O 1
ATOM 724 N N . GLY A 1 89 ? 3.789 9.880 -9.996 1.00 89.69 89 GLY A N 1
ATOM 725 C CA . GLY A 1 89 ? 3.458 9.959 -11.427 1.00 89.69 89 GLY A CA 1
ATOM 726 C C . GLY A 1 89 ? 2.122 9.293 -11.770 1.00 89.69 89 GLY A C 1
ATOM 727 O O . GLY A 1 89 ? 1.352 9.808 -12.570 1.00 89.69 89 GLY A O 1
ATOM 728 N N . CYS A 1 90 ? 1.778 8.208 -11.075 1.00 90.69 90 CYS A N 1
ATOM 729 C CA . CYS A 1 90 ? 0.489 7.541 -11.233 1.00 90.69 90 CYS A CA 1
ATOM 730 C C . CYS A 1 90 ? -0.696 8.337 -10.665 1.00 90.69 90 CYS A C 1
ATOM 732 O O . CYS A 1 90 ? -1.842 7.956 -10.891 1.00 90.69 90 CYS A O 1
ATOM 734 N N . SER A 1 91 ? -0.458 9.426 -9.924 1.00 89.38 91 SER A N 1
ATOM 735 C CA . SER A 1 91 ? -1.545 10.178 -9.290 1.00 89.38 91 SER A CA 1
ATOM 736 C C . SER A 1 91 ? -2.466 10.903 -10.269 1.00 89.38 91 SER A C 1
ATOM 738 O O . SER A 1 91 ? -3.610 11.195 -9.917 1.00 89.38 91 SER A O 1
ATOM 740 N N . ASP A 1 92 ? -2.016 11.083 -11.512 1.00 87.06 92 ASP A N 1
ATOM 741 C CA . ASP A 1 92 ? -2.770 11.718 -12.595 1.00 87.06 92 ASP A CA 1
ATOM 742 C C . ASP A 1 92 ? -4.069 10.973 -12.953 1.00 87.06 92 ASP A C 1
ATOM 744 O O . ASP A 1 92 ? -4.985 11.566 -13.524 1.00 87.06 92 ASP A O 1
ATOM 748 N N . VAL A 1 93 ? -4.190 9.687 -12.598 1.00 86.38 93 VAL A N 1
ATOM 749 C CA . VAL A 1 93 ? -5.414 8.903 -12.855 1.00 86.38 93 VAL A CA 1
ATOM 750 C C . VAL A 1 93 ? -6.489 9.058 -11.791 1.00 86.38 93 VAL A C 1
ATOM 752 O O . VAL A 1 93 ? -7.628 8.639 -12.009 1.00 86.38 93 VAL A O 1
ATOM 755 N N . TRP A 1 94 ? -6.164 9.637 -10.635 1.00 90.19 94 TRP A N 1
ATOM 756 C CA . TRP A 1 94 ? -7.117 9.766 -9.540 1.00 90.19 94 TRP A CA 1
ATOM 757 C C . TRP A 1 94 ? -7.839 11.105 -9.605 1.00 90.19 94 TRP A C 1
ATOM 759 O O . TRP A 1 94 ? -7.238 12.176 -9.544 1.00 90.19 94 TRP A O 1
ATOM 769 N N . GLY A 1 95 ? -9.166 11.052 -9.663 1.00 89.81 95 GLY A N 1
ATOM 770 C CA . GLY A 1 95 ? -9.977 12.255 -9.553 1.00 89.81 95 GLY A CA 1
ATOM 771 C C . GLY A 1 95 ? -10.079 12.747 -8.105 1.00 89.81 95 GLY A C 1
ATOM 772 O O . GLY A 1 95 ? -10.305 11.970 -7.175 1.00 89.81 95 GLY A O 1
ATOM 773 N N . ILE A 1 96 ? -9.946 14.062 -7.919 1.00 93.31 96 ILE A N 1
ATOM 774 C CA . ILE A 1 96 ? -10.031 14.720 -6.603 1.00 93.31 96 ILE A CA 1
ATOM 775 C C . ILE A 1 96 ? -11.411 14.509 -5.961 1.00 93.31 96 ILE A C 1
ATOM 777 O O . ILE A 1 96 ? -11.505 14.291 -4.755 1.00 93.31 96 ILE A O 1
ATOM 781 N N . GLU A 1 97 ? -12.483 14.530 -6.756 1.00 93.81 97 GLU A N 1
ATOM 782 C CA . GLU A 1 97 ? -13.850 14.326 -6.260 1.00 93.81 97 GLU A CA 1
ATOM 783 C C . GLU A 1 97 ? -14.075 12.896 -5.748 1.00 93.81 97 GLU A C 1
ATOM 785 O O . GLU A 1 97 ? -14.745 12.693 -4.735 1.00 93.81 97 GLU A O 1
ATOM 790 N N . GLN A 1 98 ? -13.486 11.899 -6.413 1.00 91.81 98 GLN A N 1
ATOM 791 C CA . GLN A 1 98 ? -13.520 10.500 -5.991 1.00 91.81 98 GLN A CA 1
ATOM 792 C C . GLN A 1 98 ? -12.800 10.334 -4.653 1.00 91.81 98 GLN A C 1
ATOM 794 O O . GLN A 1 98 ? -13.384 9.799 -3.714 1.00 91.81 98 GLN A O 1
ATOM 799 N N . GLU A 1 99 ? -11.592 10.887 -4.530 1.00 95.81 99 GLU A N 1
ATOM 800 C CA . GLU A 1 99 ? -10.842 10.884 -3.270 1.00 95.81 99 GLU A CA 1
ATOM 801 C C . GLU A 1 99 ? -11.610 11.601 -2.144 1.00 95.81 99 GLU A C 1
ATOM 803 O O . GLU A 1 99 ? -11.668 11.109 -1.018 1.00 95.81 99 GLU A O 1
ATOM 808 N N . HIS A 1 100 ? -12.263 12.733 -2.429 1.00 96.75 100 HIS A N 1
ATOM 809 C CA . HIS A 1 100 ? -13.092 13.442 -1.446 1.00 96.75 100 HIS A CA 1
ATOM 810 C C . HIS A 1 100 ? -14.287 12.606 -0.974 1.00 96.75 100 HIS A C 1
ATOM 812 O O . HIS A 1 100 ? -14.613 12.586 0.216 1.00 96.75 100 HIS A O 1
ATOM 818 N N . ASN A 1 101 ? -14.942 11.890 -1.886 1.00 96.81 101 ASN A N 1
ATOM 819 C CA . ASN A 1 101 ? -16.052 11.006 -1.539 1.00 96.81 101 ASN A CA 1
ATOM 820 C C . ASN A 1 101 ? -15.581 9.791 -0.730 1.00 96.81 101 ASN A C 1
ATOM 822 O O . ASN A 1 101 ? -16.211 9.458 0.277 1.00 96.81 101 ASN A O 1
ATOM 826 N N . ALA A 1 102 ? -14.444 9.196 -1.092 1.00 96.56 102 ALA A N 1
ATOM 827 C CA . ALA A 1 102 ? -13.823 8.127 -0.321 1.00 96.56 102 ALA A CA 1
ATOM 828 C C . ALA A 1 102 ? -13.435 8.607 1.092 1.00 96.56 102 ALA A C 1
ATOM 830 O O . ALA A 1 102 ? -13.697 7.921 2.078 1.00 96.56 102 ALA A O 1
ATOM 831 N N . LEU A 1 103 ? -12.908 9.827 1.239 1.00 97.88 103 LEU A N 1
ATOM 832 C CA . LEU A 1 103 ? -12.601 10.419 2.547 1.00 97.88 103 LEU A CA 1
ATOM 833 C C . LEU A 1 103 ? -13.836 10.589 3.437 1.00 97.88 103 LEU A C 1
ATOM 835 O O . LEU A 1 103 ? -13.756 10.320 4.639 1.00 97.88 103 LEU A O 1
ATOM 839 N N . LYS A 1 104 ? -14.976 11.006 2.872 1.00 98.00 104 LYS A N 1
ATOM 840 C CA . LYS A 1 104 ? -16.245 11.082 3.618 1.00 98.00 104 LYS A CA 1
ATOM 841 C C . LYS A 1 104 ? -16.676 9.704 4.106 1.00 98.00 104 LYS A C 1
ATOM 843 O O . LYS A 1 104 ? -16.941 9.548 5.295 1.00 98.00 104 LYS A O 1
ATOM 848 N N . LEU A 1 105 ? -16.671 8.711 3.214 1.00 98.00 105 LEU A N 1
ATOM 849 C CA . LEU A 1 105 ? -17.035 7.335 3.546 1.00 98.00 105 LEU A CA 1
ATOM 850 C C . LEU A 1 105 ? -16.118 6.759 4.636 1.00 98.00 105 LEU A C 1
ATOM 852 O O . LEU A 1 105 ? -16.596 6.216 5.631 1.00 98.00 105 LEU A O 1
ATOM 856 N N . LEU A 1 106 ? -14.800 6.944 4.515 1.00 98.25 106 LEU A N 1
ATOM 857 C CA . LEU A 1 106 ? -13.854 6.513 5.544 1.00 98.25 106 LEU A CA 1
ATOM 858 C C . LEU A 1 106 ? -14.129 7.204 6.891 1.00 98.25 106 LEU A C 1
ATOM 860 O O . LEU A 1 106 ? -14.026 6.570 7.943 1.00 98.25 106 LEU A O 1
ATOM 864 N N . GLY A 1 107 ? -14.509 8.484 6.872 1.00 97.94 107 GLY A N 1
ATOM 865 C CA . GLY A 1 107 ? -14.895 9.243 8.062 1.00 97.94 107 GLY A CA 1
ATOM 866 C C . GLY A 1 107 ? -16.088 8.646 8.813 1.00 97.94 107 GLY A C 1
ATOM 867 O O . GLY A 1 107 ? -16.094 8.661 10.043 1.00 97.94 107 GLY A O 1
ATOM 868 N N . GLU A 1 108 ? -17.053 8.061 8.100 1.00 98.00 108 GLU A N 1
ATOM 869 C CA . GLU A 1 108 ? -18.200 7.354 8.689 1.00 98.00 108 GLU A CA 1
ATOM 870 C C . GLU A 1 108 ? -17.809 5.983 9.271 1.00 98.00 108 GLU A C 1
ATOM 872 O O . GLU A 1 108 ? -18.405 5.509 10.240 1.00 98.00 108 GLU A O 1
ATOM 877 N N . MET A 1 109 ? -16.775 5.344 8.715 1.00 97.94 109 MET A N 1
ATOM 878 C CA . MET A 1 109 ? -16.305 4.017 9.136 1.00 97.94 109 MET A CA 1
ATOM 879 C C . MET A 1 109 ? -15.353 4.038 10.339 1.00 97.94 109 MET A C 1
ATOM 881 O O . MET A 1 109 ? -15.150 2.997 10.987 1.00 97.94 109 MET A O 1
ATOM 885 N N . LEU A 1 110 ? -14.708 5.174 10.609 1.00 98.00 110 LEU A N 1
ATOM 886 C CA . LEU A 1 110 ? -13.650 5.304 11.608 1.00 98.00 110 LEU A CA 1
ATOM 887 C C . LEU A 1 110 ? -14.104 6.057 12.856 1.00 98.00 110 LEU A C 1
ATOM 889 O O . LEU A 1 110 ? -14.967 6.928 12.839 1.00 98.00 110 LEU A O 1
ATOM 893 N N . ARG A 1 111 ? -13.442 5.773 13.982 1.00 97.38 111 ARG A N 1
ATOM 894 C CA . ARG A 1 111 ? -13.575 6.622 15.173 1.00 97.38 111 ARG A CA 1
ATOM 895 C C . ARG A 1 111 ? -12.937 7.980 14.901 1.00 97.38 111 ARG A C 1
ATOM 897 O O . ARG A 1 111 ? -11.896 8.045 14.251 1.00 97.38 111 ARG A O 1
ATOM 904 N N . HIS A 1 112 ? -13.445 9.033 15.544 1.00 97.62 112 HIS A N 1
ATOM 905 C CA . HIS A 1 112 ? -12.912 10.397 15.411 1.00 97.62 112 HIS A CA 1
ATOM 906 C C . HIS A 1 112 ? -11.378 10.474 15.541 1.00 97.62 112 HIS A C 1
ATOM 908 O O . HIS A 1 112 ? -10.709 11.114 14.734 1.00 97.62 112 HIS A O 1
ATOM 914 N N . ARG A 1 113 ? -10.792 9.760 16.516 1.00 97.81 113 ARG A N 1
ATOM 915 C CA . ARG A 1 113 ? -9.331 9.703 16.692 1.00 97.81 113 ARG A CA 1
ATOM 916 C C . ARG A 1 113 ? -8.607 9.042 15.512 1.00 97.81 113 ARG A C 1
ATOM 918 O O . ARG A 1 113 ? -7.581 9.566 15.097 1.00 97.81 113 ARG A O 1
ATOM 925 N N . GLN A 1 114 ? -9.107 7.915 15.001 1.00 98.31 114 GLN A N 1
ATOM 926 C CA . GLN A 1 114 ? -8.500 7.210 13.862 1.00 98.31 114 GLN A CA 1
ATOM 927 C C . GLN A 1 114 ? -8.598 8.060 12.595 1.00 98.31 114 GLN A C 1
ATOM 929 O O . GLN A 1 114 ? -7.615 8.203 11.879 1.00 98.31 114 GLN A O 1
ATOM 934 N N . PHE A 1 115 ? -9.751 8.692 12.368 1.00 98.44 115 PHE A N 1
ATOM 935 C CA . PHE A 1 115 ? -9.937 9.575 11.223 1.00 98.44 115 PHE A CA 1
ATOM 936 C C . PHE A 1 115 ? -9.009 10.795 11.289 1.00 98.44 115 PHE A C 1
ATOM 938 O O . PHE A 1 115 ? -8.337 11.114 10.313 1.00 98.44 115 PHE A O 1
ATOM 945 N N . LYS A 1 116 ? -8.861 11.415 12.469 1.00 98.12 116 LYS A N 1
ATOM 946 C CA . LYS A 1 116 ? -7.877 12.486 12.686 1.00 98.12 116 LYS A CA 1
ATOM 947 C C . LYS A 1 116 ? -6.443 12.028 12.398 1.00 98.12 116 LYS A C 1
ATOM 949 O O . LYS A 1 116 ? -5.684 12.784 11.802 1.00 98.12 116 LYS A O 1
ATOM 954 N N . GLN A 1 117 ? -6.061 10.823 12.829 1.00 98.38 117 GLN A N 1
ATOM 955 C CA . G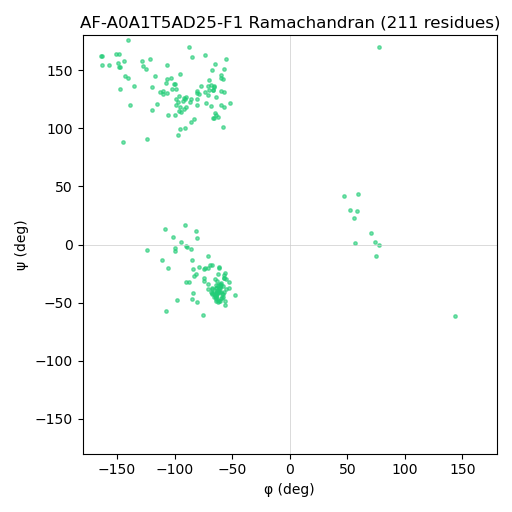LN A 1 117 ? -4.743 10.259 12.514 1.00 98.38 117 GLN A CA 1
ATOM 956 C C . GLN A 1 117 ? -4.574 10.112 11.001 1.00 98.38 117 GLN A C 1
ATOM 958 O O . GLN A 1 117 ? -3.607 10.629 10.457 1.00 98.38 117 GLN A O 1
ATOM 963 N N . TYR A 1 118 ? -5.561 9.528 10.320 1.00 98.38 118 TYR A N 1
ATOM 964 C CA . TYR A 1 118 ? -5.522 9.347 8.874 1.00 98.38 118 TYR A CA 1
ATOM 965 C C . TYR A 1 118 ? -5.369 10.666 8.108 1.00 98.38 118 TYR A C 1
ATOM 967 O O . TYR A 1 118 ? -4.516 10.760 7.233 1.00 98.38 118 TYR A O 1
ATOM 975 N N . LEU A 1 119 ? -6.124 11.709 8.469 1.00 97.81 119 LEU A N 1
ATOM 976 C CA . LEU A 1 119 ? -6.017 13.018 7.814 1.00 97.81 119 LEU A CA 1
ATOM 977 C C . LEU A 1 119 ? -4.648 13.684 8.012 1.00 97.81 119 LEU A C 1
ATOM 979 O O . LEU A 1 119 ? -4.175 14.379 7.120 1.00 97.81 119 LEU A O 1
ATOM 983 N N . LEU A 1 120 ? -4.017 13.497 9.175 1.00 97.62 120 LEU A N 1
ATOM 984 C CA . LEU A 1 120 ? -2.747 14.152 9.504 1.00 97.62 120 LEU A CA 1
ATOM 985 C C . LEU A 1 120 ? -1.517 13.376 9.028 1.00 97.62 120 LEU A C 1
ATOM 987 O O . LEU A 1 120 ? -0.493 13.986 8.737 1.00 97.62 120 LEU A O 1
ATOM 991 N N . THR A 1 121 ? -1.582 12.045 9.002 1.00 97.62 121 THR A N 1
ATOM 992 C CA . THR A 1 121 ? -0.410 11.186 8.757 1.00 97.62 121 THR A CA 1
ATOM 993 C C . THR A 1 121 ? -0.592 10.224 7.588 1.00 97.62 121 THR A C 1
ATOM 995 O O . THR A 1 121 ? 0.332 9.486 7.260 1.00 97.62 121 THR A O 1
ATOM 998 N N . GLY A 1 122 ? -1.779 10.182 6.982 1.00 97.56 122 GLY A N 1
ATOM 999 C CA . GLY A 1 122 ? -2.137 9.186 5.977 1.00 97.56 122 GLY A CA 1
ATOM 1000 C C . GLY A 1 122 ? -2.324 7.782 6.550 1.00 97.56 122 GLY A C 1
ATOM 1001 O O . GLY A 1 122 ? -2.413 6.836 5.774 1.00 97.56 122 GLY A O 1
ATOM 1002 N N . MET A 1 123 ? -2.356 7.595 7.876 1.00 98.31 123 MET A N 1
ATOM 1003 C CA . MET A 1 123 ? -2.453 6.260 8.469 1.00 98.31 123 MET A CA 1
ATOM 1004 C C . MET A 1 123 ? -3.184 6.206 9.811 1.00 98.31 123 MET A C 1
ATOM 1006 O O . MET A 1 123 ? -3.236 7.179 10.560 1.00 98.31 123 MET A O 1
ATOM 1010 N N . PHE A 1 124 ? -3.717 5.032 10.143 1.00 98.50 124 PHE A N 1
ATOM 1011 C CA . PHE A 1 124 ? -4.306 4.745 11.452 1.00 98.50 124 PHE A CA 1
ATOM 1012 C C . PHE A 1 124 ? -4.118 3.274 11.838 1.00 98.50 124 PHE A C 1
ATOM 1014 O O . PHE A 1 124 ? -3.801 2.422 11.007 1.00 98.50 124 PHE A O 1
ATOM 1021 N N . LEU A 1 125 ? -4.318 2.985 13.126 1.00 97.62 125 LEU A N 1
ATOM 1022 C CA . LEU A 1 125 ? -4.223 1.636 13.679 1.00 97.62 125 LEU A CA 1
ATOM 1023 C C . LEU A 1 125 ? -5.604 1.038 13.923 1.00 97.62 125 LEU A C 1
ATOM 1025 O O . LEU A 1 125 ? -6.509 1.725 14.409 1.00 97.62 125 LEU A O 1
ATOM 1029 N N . GLU A 1 126 ? -5.733 -0.264 13.688 1.00 97.56 126 GLU A N 1
ATOM 1030 C CA . GLU A 1 126 ? -6.875 -1.042 14.158 1.00 97.56 126 GLU A CA 1
ATOM 1031 C C . GLU A 1 126 ? -6.477 -2.478 14.498 1.00 97.56 126 GLU A C 1
ATOM 1033 O O . GLU A 1 126 ? -5.782 -3.143 13.736 1.00 97.56 126 GLU A O 1
ATOM 1038 N N . THR A 1 127 ? -6.925 -2.963 15.654 1.00 96.38 127 THR A N 1
ATOM 1039 C CA . THR A 1 127 ? -6.682 -4.337 16.101 1.00 96.38 127 THR A CA 1
ATOM 1040 C C . THR A 1 127 ? -7.898 -5.202 15.801 1.00 96.38 127 THR A C 1
ATOM 1042 O O . THR A 1 127 ? -9.007 -4.888 16.243 1.00 96.38 127 THR A O 1
ATOM 1045 N N . SER A 1 128 ? -7.692 -6.312 15.089 1.00 95.50 128 SER A N 1
ATOM 1046 C CA . SER A 1 128 ? -8.741 -7.306 14.873 1.00 95.50 128 SER A CA 1
ATOM 1047 C C . SER A 1 128 ? -9.146 -7.929 16.204 1.00 95.50 128 SER A C 1
ATOM 1049 O O . SER A 1 128 ? -8.325 -8.474 16.942 1.00 95.50 128 SER A O 1
ATOM 1051 N N . LYS A 1 129 ? -10.450 -7.906 16.488 1.00 92.75 129 LYS A N 1
ATOM 1052 C CA . LYS A 1 129 ? -11.028 -8.598 17.647 1.00 92.75 129 LYS A CA 1
ATOM 1053 C C . LYS A 1 129 ? -10.992 -10.125 17.503 1.00 92.75 129 LYS A C 1
ATOM 1055 O O . LYS A 1 129 ? -11.173 -10.811 18.500 1.00 92.75 129 LYS A O 1
ATOM 1060 N N . ARG A 1 130 ? -10.808 -10.645 16.280 1.00 93.69 130 ARG A N 1
ATOM 1061 C CA . ARG A 1 130 ? -10.824 -12.086 15.978 1.00 93.69 130 ARG A CA 1
ATOM 1062 C C . ARG A 1 130 ? -9.457 -12.719 16.222 1.00 93.69 130 ARG A C 1
ATOM 1064 O O . ARG A 1 130 ? -9.373 -13.757 16.864 1.00 93.69 130 ARG A O 1
ATOM 1071 N N . SER A 1 131 ? -8.398 -12.081 15.723 1.00 94.31 131 SER A N 1
ATOM 1072 C CA . SER A 1 131 ? -7.032 -12.620 15.743 1.00 94.31 131 SER A CA 1
ATOM 1073 C C . SER A 1 131 ? -6.110 -11.946 16.768 1.00 94.31 131 SER A C 1
ATOM 1075 O O . SER A 1 131 ? -5.076 -12.506 17.129 1.00 94.31 131 SER A O 1
ATOM 1077 N N . GLY A 1 132 ? -6.442 -10.730 17.218 1.00 92.81 132 GLY A N 1
ATOM 1078 C CA . GLY A 1 132 ? -5.543 -9.881 18.003 1.00 92.81 132 GLY A CA 1
ATOM 1079 C C . GLY A 1 132 ? -4.410 -9.236 17.191 1.00 92.81 132 GLY A C 1
ATOM 1080 O O . GLY A 1 132 ? -3.585 -8.525 17.768 1.00 92.81 132 GLY A O 1
ATOM 1081 N N . VAL A 1 133 ? -4.349 -9.450 15.871 1.00 95.88 133 VAL A N 1
ATOM 1082 C CA . VAL A 1 133 ? -3.397 -8.767 14.982 1.00 95.88 133 VAL A CA 1
ATOM 1083 C C . VAL A 1 133 ? -3.763 -7.290 14.885 1.00 95.88 133 VAL A C 1
ATOM 1085 O O . VAL A 1 133 ? -4.937 -6.934 14.772 1.00 95.88 133 VAL A O 1
ATOM 1088 N N . THR A 1 134 ? -2.755 -6.421 14.940 1.00 97.12 134 THR A N 1
ATOM 1089 C CA . THR A 1 134 ? -2.925 -4.978 14.752 1.00 97.12 134 THR A CA 1
ATOM 1090 C C . THR A 1 134 ? -2.481 -4.593 13.352 1.00 97.12 134 THR A C 1
ATOM 1092 O O . THR A 1 134 ? -1.433 -5.021 12.888 1.00 97.12 134 THR A O 1
ATOM 1095 N N . TYR A 1 135 ? -3.286 -3.789 12.675 1.00 98.06 135 TYR A N 1
ATOM 1096 C CA . TYR A 1 135 ? -3.066 -3.356 11.305 1.00 98.06 135 TYR A CA 1
ATOM 1097 C C . TYR A 1 135 ? -2.774 -1.863 11.282 1.00 98.06 135 TYR A C 1
ATOM 1099 O O . TYR A 1 135 ? -3.506 -1.077 11.885 1.00 98.06 135 TYR A O 1
ATOM 1107 N N . ILE A 1 136 ? -1.716 -1.483 10.571 1.00 98.19 136 ILE A N 1
ATOM 1108 C CA . ILE A 1 136 ? -1.425 -0.103 10.197 1.00 98.19 136 ILE A CA 1
ATOM 1109 C C . ILE A 1 136 ? -1.986 0.108 8.794 1.00 98.19 136 ILE A C 1
ATOM 1111 O O . ILE A 1 136 ? -1.366 -0.303 7.812 1.00 98.19 136 ILE A O 1
ATOM 1115 N N . PHE A 1 137 ? -3.166 0.713 8.701 1.00 98.19 137 PHE A N 1
ATOM 1116 C CA . PHE A 1 137 ? -3.759 1.103 7.423 1.00 98.19 137 PHE A CA 1
ATOM 1117 C C . PHE A 1 137 ? -3.103 2.392 6.958 1.00 98.19 137 PHE A C 1
ATOM 1119 O O . PHE A 1 137 ? -3.010 3.338 7.741 1.00 98.19 137 PHE A O 1
ATOM 1126 N N . ARG A 1 138 ? -2.627 2.424 5.713 1.00 97.00 138 ARG A N 1
ATOM 1127 C CA . ARG A 1 138 ? -1.806 3.517 5.186 1.00 97.00 138 ARG A CA 1
ATOM 1128 C C . ARG A 1 138 ? -2.288 3.918 3.797 1.00 97.00 138 ARG A C 1
ATOM 1130 O O . ARG A 1 138 ? -2.566 3.065 2.966 1.00 97.00 138 ARG A O 1
ATOM 1137 N N . LYS A 1 139 ? -2.365 5.218 3.547 1.00 95.94 139 LYS A N 1
ATOM 1138 C CA . LYS A 1 139 ? -2.619 5.797 2.230 1.00 95.94 139 LYS A CA 1
ATOM 1139 C C . LYS A 1 139 ? -1.394 5.567 1.340 1.00 95.94 139 LYS A C 1
ATOM 1141 O O . LYS A 1 139 ? -0.275 5.813 1.786 1.00 95.94 139 LYS A O 1
ATOM 1146 N N . LEU A 1 140 ? -1.610 5.106 0.104 1.00 94.19 140 LEU A N 1
ATOM 1147 C CA . LEU A 1 140 ? -0.558 4.878 -0.908 1.00 94.19 140 LEU A CA 1
ATOM 1148 C C . LEU A 1 140 ? 0.577 3.937 -0.476 1.00 94.19 140 LEU A C 1
ATOM 1150 O O . LEU A 1 140 ? 1.691 4.015 -0.992 1.00 94.19 140 LEU A O 1
ATOM 1154 N N . LYS A 1 141 ? 0.325 3.062 0.499 1.00 95.44 141 LYS A N 1
ATOM 1155 C CA . LYS A 1 141 ? 1.285 2.071 0.988 1.00 95.44 141 LYS A CA 1
ATOM 1156 C C . LYS A 1 141 ? 0.524 0.818 1.425 1.00 95.44 141 LYS A C 1
ATOM 1158 O O . LYS A 1 141 ? -0.609 0.941 1.887 1.00 95.44 141 LYS A O 1
ATOM 1163 N N . PRO A 1 142 ? 1.141 -0.374 1.386 1.00 95.75 142 PRO A N 1
ATOM 1164 C CA . PRO A 1 142 ? 0.499 -1.589 1.874 1.00 95.75 142 PRO A CA 1
ATOM 1165 C C . PRO A 1 142 ? 0.075 -1.466 3.339 1.00 95.75 142 PRO A C 1
ATOM 1167 O O . PRO A 1 142 ? 0.738 -0.799 4.139 1.00 95.75 142 PRO A O 1
ATOM 1170 N N . THR A 1 143 ? -0.971 -2.179 3.735 1.00 97.75 143 THR A N 1
ATOM 1171 C CA . THR A 1 143 ? -1.347 -2.289 5.147 1.00 97.75 143 THR A CA 1
ATOM 1172 C C . THR A 1 143 ? -0.328 -3.154 5.885 1.00 97.75 143 THR A C 1
ATOM 1174 O O . THR A 1 143 ? -0.040 -4.269 5.462 1.00 97.75 143 THR A O 1
ATOM 1177 N N . VAL A 1 144 ? 0.216 -2.688 7.009 1.00 97.94 144 VAL A N 1
ATOM 1178 C CA . VAL A 1 144 ? 1.213 -3.463 7.773 1.00 97.94 144 VAL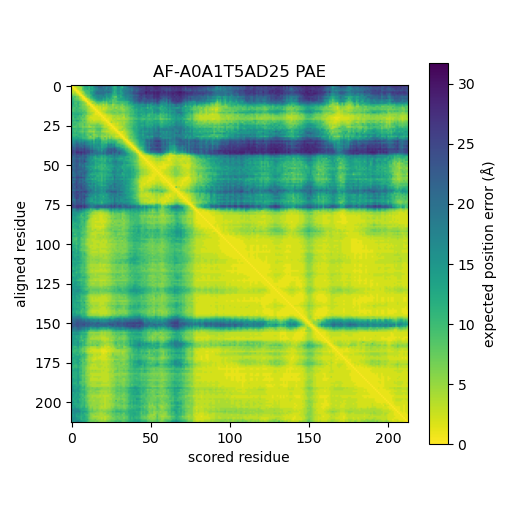 A CA 1
ATOM 1179 C C . VAL A 1 144 ? 0.520 -4.229 8.886 1.00 97.94 144 VAL A C 1
ATOM 1181 O O . VAL A 1 144 ? -0.065 -3.624 9.780 1.00 97.94 144 VAL A O 1
ATOM 1184 N N . ALA A 1 145 ? 0.598 -5.555 8.852 1.00 97.56 145 ALA A N 1
ATOM 1185 C CA . ALA A 1 145 ? 0.139 -6.405 9.939 1.00 97.56 145 ALA A CA 1
ATOM 1186 C C . ALA A 1 145 ? 1.263 -6.575 10.967 1.00 97.56 145 ALA A C 1
ATOM 1188 O O . ALA A 1 145 ? 2.351 -7.048 10.635 1.00 97.56 145 ALA A O 1
ATOM 1189 N N . ILE A 1 146 ? 0.991 -6.211 12.218 1.00 96.44 146 ILE A N 1
ATOM 1190 C CA . ILE A 1 146 ? 1.928 -6.296 13.336 1.00 96.44 146 ILE A CA 1
ATOM 1191 C C . ILE A 1 146 ? 1.323 -7.053 14.518 1.00 96.44 146 ILE A C 1
ATOM 1193 O O . ILE A 1 146 ? 0.105 -7.074 14.733 1.00 96.44 146 ILE A O 1
ATOM 1197 N N . ARG A 1 147 ? 2.195 -7.654 15.322 1.00 93.06 147 ARG A N 1
ATOM 1198 C CA . ARG A 1 147 ? 1.831 -8.316 16.575 1.00 93.06 147 ARG A CA 1
ATOM 1199 C C . ARG A 1 147 ? 2.896 -8.039 17.639 1.00 93.06 147 ARG A C 1
ATOM 1201 O O . ARG A 1 147 ? 4.075 -8.016 17.293 1.00 93.06 147 ARG A O 1
ATOM 1208 N N . PRO A 1 148 ? 2.525 -7.864 18.91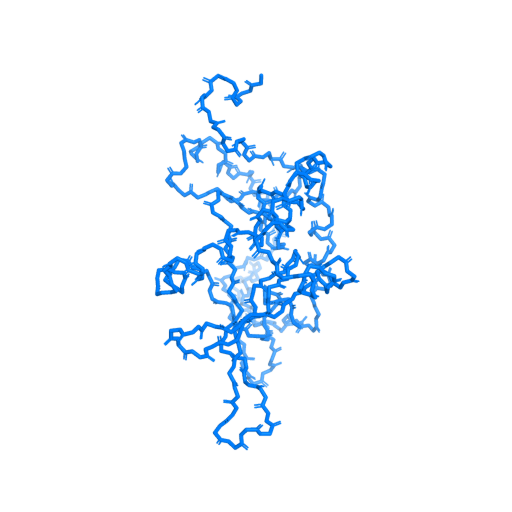8 1.00 85.88 148 PRO A N 1
ATOM 1209 C CA . PRO A 1 148 ? 3.514 -7.806 19.987 1.00 85.88 148 PRO A CA 1
ATOM 1210 C C . PRO A 1 148 ? 4.340 -9.097 20.050 1.00 85.88 148 PRO A C 1
ATOM 1212 O O . PRO A 1 148 ? 3.812 -10.195 19.845 1.00 85.88 148 PRO A O 1
ATOM 1215 N N . SER A 1 149 ? 5.626 -8.946 20.363 1.00 80.19 149 SER A N 1
ATOM 1216 C CA . SER A 1 149 ? 6.551 -10.029 20.706 1.00 80.19 149 SER A CA 1
ATOM 1217 C C . SER A 1 149 ? 6.017 -10.867 21.866 1.00 80.19 149 SER A C 1
ATOM 1219 O O . SER A 1 149 ? 5.208 -10.389 22.666 1.00 80.19 149 SER A O 1
ATOM 1221 N N . SER A 1 150 ? 6.513 -12.099 22.009 1.00 74.94 150 SER A N 1
ATOM 1222 C CA . SER A 1 150 ? 6.268 -12.934 23.195 1.00 74.94 150 SER A CA 1
ATOM 1223 C C . SER A 1 150 ? 6.616 -12.203 24.495 1.00 74.94 150 SER A C 1
ATOM 1225 O O . SER A 1 150 ? 5.928 -12.377 25.496 1.00 74.94 150 SER A O 1
ATOM 1227 N N . GLU A 1 151 ? 7.621 -11.329 24.443 1.00 76.25 151 GLU A N 1
ATOM 1228 C CA . GLU A 1 151 ? 8.099 -10.514 25.566 1.00 76.25 151 GLU A CA 1
ATOM 1229 C C . GLU A 1 151 ? 7.379 -9.155 25.682 1.00 76.25 151 GLU A C 1
ATOM 1231 O O . GLU A 1 151 ? 7.610 -8.413 26.624 1.00 76.25 151 GLU A O 1
ATOM 1236 N N . ARG A 1 152 ? 6.452 -8.831 24.764 1.00 71.75 152 ARG A N 1
ATOM 1237 C CA . ARG A 1 152 ? 5.626 -7.599 24.710 1.00 71.75 152 ARG A CA 1
ATOM 1238 C C . ARG A 1 152 ? 6.361 -6.251 24.673 1.00 71.75 152 ARG A C 1
ATOM 1240 O O . ARG A 1 152 ? 5.687 -5.227 24.612 1.00 71.75 152 ARG A O 1
ATOM 1247 N N . GLU A 1 153 ? 7.687 -6.233 24.656 1.00 75.62 153 GLU A N 1
ATOM 1248 C CA . GLU A 1 153 ? 8.475 -4.994 24.564 1.00 75.62 153 GLU A CA 1
ATOM 1249 C C . GLU A 1 153 ? 8.608 -4.474 23.124 1.00 75.62 153 GLU A C 1
ATOM 1251 O O . GLU A 1 153 ? 8.725 -3.271 22.903 1.00 75.62 153 GLU A O 1
ATOM 1256 N N . GLU A 1 154 ? 8.498 -5.361 22.132 1.00 84.94 154 GLU A N 1
ATOM 1257 C CA . GLU A 1 154 ? 8.674 -5.030 20.715 1.00 84.94 154 GLU A CA 1
ATOM 1258 C C . GLU A 1 154 ? 7.464 -5.438 19.867 1.00 84.94 154 GLU A C 1
ATOM 1260 O O . GLU A 1 154 ? 6.760 -6.408 20.165 1.00 84.94 154 GLU A O 1
ATOM 1265 N N . MET A 1 155 ? 7.232 -4.710 18.773 1.00 86.56 155 MET A N 1
ATOM 1266 C CA . MET A 1 155 ? 6.262 -5.079 17.742 1.00 86.56 155 MET A CA 1
ATOM 1267 C C . MET A 1 155 ? 6.970 -5.804 16.600 1.00 86.56 155 MET A C 1
ATOM 1269 O O . MET A 1 155 ? 7.917 -5.280 16.020 1.00 86.56 155 MET A O 1
ATOM 1273 N N . HIS A 1 156 ? 6.465 -6.978 16.230 1.00 90.56 156 HIS A N 1
ATOM 1274 C CA . HIS A 1 156 ? 6.938 -7.736 15.074 1.00 90.56 156 HIS A CA 1
ATOM 1275 C C . HIS A 1 156 ? 6.032 -7.508 13.877 1.00 90.56 156 HIS A C 1
ATOM 1277 O O . HIS A 1 156 ? 4.806 -7.598 13.985 1.00 90.56 156 HIS A O 1
ATOM 1283 N N . ILE A 1 157 ? 6.645 -7.257 12.722 1.00 94.25 157 ILE A N 1
ATOM 1284 C CA . ILE A 1 157 ? 5.936 -7.179 11.447 1.00 94.25 157 ILE A CA 1
ATOM 1285 C C . ILE A 1 157 ? 5.693 -8.598 10.944 1.00 94.25 157 ILE A C 1
ATOM 1287 O O . ILE A 1 157 ? 6.635 -9.351 10.706 1.00 94.25 157 ILE A O 1
ATOM 1291 N N . LEU A 1 158 ? 4.422 -8.950 10.771 1.00 94.12 158 LEU A N 1
ATOM 1292 C CA . LEU A 1 158 ? 4.011 -10.233 10.213 1.00 94.12 158 LEU A CA 1
ATOM 1293 C C . LEU A 1 158 ? 4.099 -10.205 8.685 1.00 94.12 158 LEU A C 1
ATOM 1295 O O . LEU A 1 158 ? 4.687 -11.097 8.081 1.00 94.12 158 LEU A O 1
ATOM 1299 N N . ALA A 1 159 ? 3.520 -9.170 8.072 1.00 95.06 159 ALA A N 1
ATOM 1300 C CA . ALA A 1 159 ? 3.511 -8.971 6.628 1.00 95.06 159 ALA A CA 1
ATOM 1301 C C . ALA A 1 159 ? 3.140 -7.525 6.276 1.00 95.06 159 ALA A C 1
ATOM 1303 O O . ALA A 1 159 ? 2.405 -6.863 7.015 1.00 95.06 159 ALA A O 1
ATOM 1304 N N . ALA A 1 160 ? 3.594 -7.065 5.111 1.00 96.75 160 ALA A N 1
ATOM 1305 C CA . ALA A 1 160 ? 2.998 -5.929 4.422 1.00 96.75 160 ALA A CA 1
ATOM 1306 C C . ALA A 1 160 ? 1.984 -6.463 3.398 1.00 96.75 160 ALA A C 1
ATOM 1308 O O . ALA A 1 160 ? 2.347 -7.167 2.459 1.00 96.75 160 ALA A O 1
ATOM 1309 N N . LEU A 1 161 ? 0.707 -6.173 3.624 1.00 96.62 161 LEU A N 1
ATOM 1310 C CA . LEU A 1 161 ? -0.431 -6.660 2.855 1.00 96.62 161 LEU A CA 1
ATOM 1311 C C . LEU A 1 161 ? -0.812 -5.615 1.811 1.00 96.62 161 LEU A C 1
ATOM 1313 O O . LEU A 1 161 ? -1.240 -4.516 2.162 1.00 96.62 161 LEU A O 1
ATOM 1317 N N . CYS A 1 162 ? -0.659 -5.961 0.541 1.00 93.12 162 CYS A N 1
ATOM 1318 C CA . CYS A 1 162 ? -1.009 -5.112 -0.588 1.00 93.12 162 CYS A CA 1
ATOM 1319 C C . CYS A 1 162 ? -2.235 -5.689 -1.300 1.00 93.12 162 CYS A C 1
ATOM 1321 O O . CYS A 1 162 ? -2.274 -6.884 -1.603 1.00 93.12 162 CYS A O 1
ATOM 1323 N N . MET A 1 163 ? -3.251 -4.864 -1.532 1.00 88.75 163 MET A N 1
ATOM 1324 C CA . MET A 1 163 ? -4.451 -5.259 -2.255 1.00 88.75 163 MET A CA 1
ATOM 1325 C C . MET A 1 163 ? -4.870 -4.135 -3.188 1.00 88.75 163 MET A C 1
ATOM 1327 O O . MET A 1 163 ? -5.222 -3.050 -2.742 1.00 88.75 163 MET A O 1
ATOM 1331 N N . HIS A 1 164 ? -4.905 -4.453 -4.475 1.00 84.12 164 HIS A N 1
ATOM 1332 C CA . HIS A 1 164 ? -5.452 -3.594 -5.512 1.00 84.12 164 HIS A CA 1
ATOM 1333 C C . HIS A 1 164 ? -6.534 -4.395 -6.238 1.00 84.12 164 HIS A C 1
ATOM 1335 O O . HIS A 1 164 ? -6.214 -5.166 -7.141 1.00 84.12 164 HIS A O 1
ATOM 1341 N N . PRO A 1 165 ? -7.801 -4.308 -5.791 1.00 74.69 165 PRO A N 1
ATOM 1342 C CA .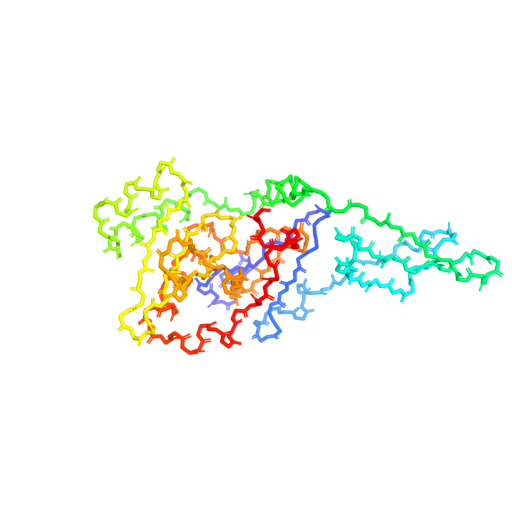 PRO A 1 165 ? -8.867 -5.212 -6.224 1.00 74.69 165 PRO A CA 1
ATOM 1343 C C . PRO A 1 165 ? -9.123 -5.255 -7.733 1.00 74.69 165 PRO A C 1
ATOM 1345 O O . PRO A 1 165 ? -9.586 -6.277 -8.229 1.00 74.69 165 PRO A O 1
ATOM 1348 N N . ILE A 1 166 ? -8.848 -4.159 -8.446 1.00 82.94 166 ILE A N 1
ATOM 1349 C CA . ILE A 1 166 ? -9.167 -4.015 -9.873 1.00 82.94 166 ILE A CA 1
ATOM 1350 C C . ILE A 1 166 ? -7.896 -4.074 -10.720 1.00 82.94 166 ILE A C 1
ATOM 1352 O O . ILE A 1 166 ? -7.776 -4.889 -11.631 1.00 82.94 166 ILE A O 1
ATOM 1356 N N . ALA A 1 167 ? -6.949 -3.184 -10.442 1.00 86.06 167 ALA A N 1
ATOM 1357 C CA . ALA A 1 167 ? -5.694 -3.081 -11.168 1.00 86.06 167 ALA A CA 1
ATOM 1358 C C . ALA A 1 167 ? -4.687 -2.252 -10.368 1.00 86.06 167 ALA A C 1
ATOM 1360 O O . ALA A 1 167 ? -5.075 -1.499 -9.470 1.00 86.06 167 ALA A O 1
ATOM 1361 N N . TYR A 1 168 ? -3.412 -2.370 -10.723 1.00 89.62 168 TYR A N 1
ATOM 1362 C CA . TYR A 1 168 ? -2.323 -1.591 -10.141 1.00 89.62 168 TYR A CA 1
ATOM 1363 C C . TYR A 1 168 ? -1.262 -1.241 -11.182 1.00 89.62 168 TYR A C 1
ATOM 1365 O O . TYR A 1 168 ? -1.123 -1.931 -12.194 1.00 89.62 168 TYR A O 1
ATOM 1373 N N . TYR A 1 169 ? -0.492 -0.189 -10.916 1.00 90.12 169 TYR A N 1
ATOM 1374 C CA . TYR A 1 169 ? 0.661 0.179 -11.737 1.00 90.12 169 TYR A CA 1
ATOM 1375 C C . TYR A 1 169 ? 1.914 -0.505 -11.191 1.00 90.12 169 TYR A C 1
ATOM 1377 O O . TYR A 1 169 ? 2.232 -0.406 -10.001 1.00 90.12 169 TYR A O 1
ATOM 1385 N N . ALA A 1 170 ? 2.611 -1.250 -12.047 1.00 87.31 170 ALA A N 1
ATOM 1386 C CA . ALA A 1 170 ? 3.784 -2.021 -11.662 1.00 87.31 170 ALA A CA 1
ATOM 1387 C C . ALA A 1 170 ? 4.891 -1.122 -11.089 1.00 87.31 170 ALA A C 1
ATOM 1389 O O . ALA A 1 170 ? 5.083 0.004 -11.535 1.00 87.31 170 ALA A O 1
ATOM 1390 N N . GLU A 1 171 ? 5.647 -1.647 -10.119 1.00 87.88 171 GLU A N 1
ATOM 1391 C CA . GLU A 1 171 ? 6.755 -0.928 -9.462 1.00 87.88 171 GLU A CA 1
ATOM 1392 C C . GLU A 1 171 ? 6.321 0.398 -8.792 1.00 87.88 171 GLU A C 1
ATOM 1394 O O . GLU A 1 171 ? 7.107 1.332 -8.634 1.00 87.88 171 GLU A O 1
ATOM 1399 N N . SER A 1 172 ? 5.060 0.451 -8.360 1.00 91.19 172 SER A N 1
ATOM 1400 C CA . SER A 1 172 ? 4.453 1.529 -7.581 1.00 91.19 172 SER A CA 1
ATOM 1401 C C . SER A 1 172 ? 3.519 0.940 -6.508 1.00 91.19 172 SER A C 1
ATOM 1403 O O . SER A 1 172 ? 3.303 -0.275 -6.460 1.00 91.19 172 SER A O 1
ATOM 1405 N N . TRP A 1 173 ? 2.938 1.783 -5.650 1.00 92.94 173 TRP A N 1
ATOM 1406 C CA . TRP A 1 173 ? 1.809 1.396 -4.786 1.00 92.94 173 TRP A CA 1
ATOM 1407 C C . TRP A 1 173 ? 0.457 1.887 -5.307 1.00 92.94 173 TRP A C 1
ATOM 1409 O O . TRP A 1 173 ? -0.549 1.754 -4.609 1.00 92.94 173 TRP A O 1
ATOM 1419 N N . ALA A 1 174 ? 0.431 2.470 -6.504 1.00 91.25 174 ALA A N 1
ATOM 1420 C CA . ALA A 1 174 ? -0.766 3.035 -7.091 1.00 91.25 174 ALA A CA 1
ATOM 1421 C C . ALA A 1 174 ? -1.726 1.932 -7.558 1.00 91.25 174 ALA A C 1
ATOM 1423 O O . ALA A 1 174 ? -1.378 1.093 -8.393 1.00 91.25 174 ALA A O 1
ATOM 1424 N N . GLY A 1 175 ? -2.946 1.961 -7.022 1.00 89.62 175 GLY A N 1
ATOM 1425 C CA . GLY A 1 175 ? -4.083 1.211 -7.538 1.00 89.62 175 GLY A CA 1
ATOM 1426 C C . GLY A 1 175 ? -4.842 1.983 -8.616 1.00 89.62 175 GLY A C 1
ATOM 1427 O O . GLY A 1 175 ? -4.638 3.180 -8.828 1.00 89.62 175 GLY A O 1
ATOM 1428 N N . ALA A 1 176 ? -5.763 1.291 -9.283 1.00 88.06 176 ALA A N 1
ATOM 1429 C CA . ALA A 1 176 ? -6.735 1.925 -10.172 1.00 88.06 176 ALA A CA 1
ATOM 1430 C C . ALA A 1 176 ? -7.836 2.694 -9.423 1.00 88.06 176 ALA A C 1
ATOM 1432 O O . ALA A 1 176 ? -8.471 3.564 -10.014 1.00 88.06 176 ALA A O 1
ATOM 1433 N N . MET A 1 177 ? -8.067 2.388 -8.143 1.00 89.44 177 MET A N 1
ATOM 1434 C CA . MET A 1 177 ? -8.966 3.166 -7.288 1.00 89.44 177 MET A CA 1
ATOM 1435 C C . MET A 1 177 ? -8.221 4.351 -6.672 1.00 89.44 177 MET A C 1
ATOM 1437 O O . MET A 1 177 ? -6.990 4.367 -6.625 1.00 89.44 177 MET A O 1
ATOM 1441 N N . CYS A 1 178 ? -8.969 5.349 -6.194 1.00 91.94 178 CYS A N 1
ATOM 1442 C CA . CYS A 1 178 ? -8.349 6.456 -5.480 1.00 91.94 178 CYS A CA 1
ATOM 1443 C C . CYS A 1 178 ? -7.708 5.966 -4.163 1.00 91.94 178 CYS A C 1
ATOM 1445 O O . CYS A 1 178 ? -8.119 4.942 -3.604 1.00 91.94 178 CYS A O 1
ATOM 1447 N N . PRO A 1 179 ? -6.697 6.673 -3.636 1.00 94.31 179 PRO A N 1
ATOM 1448 C CA . PRO A 1 179 ? -5.901 6.156 -2.527 1.00 94.31 179 PRO A CA 1
ATOM 1449 C C . PRO A 1 179 ? -6.689 5.841 -1.250 1.00 94.31 179 PRO A C 1
ATOM 1451 O O . PRO A 1 179 ? -6.315 4.930 -0.507 1.00 94.31 179 PRO A O 1
ATOM 1454 N N . THR A 1 180 ? -7.746 6.601 -0.944 1.00 96.44 180 THR A N 1
ATOM 1455 C CA . THR A 1 180 ? -8.600 6.297 0.210 1.00 96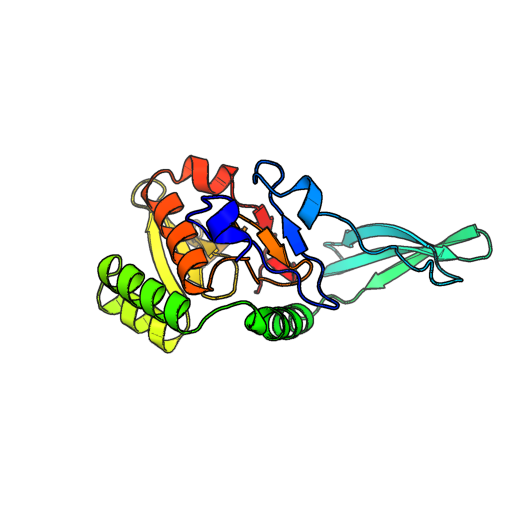.44 180 THR A CA 1
ATOM 1456 C C . THR A 1 180 ? -9.522 5.100 -0.038 1.00 96.44 180 THR A C 1
ATOM 1458 O O . THR A 1 180 ? -9.762 4.344 0.906 1.00 96.44 180 THR A O 1
ATOM 1461 N N . ASP A 1 181 ? -9.965 4.848 -1.271 1.00 94.31 181 ASP A N 1
ATOM 1462 C CA . ASP A 1 181 ? -10.745 3.644 -1.598 1.00 94.31 181 ASP A CA 1
ATOM 1463 C C . ASP A 1 181 ? -9.938 2.360 -1.378 1.00 94.31 181 ASP A C 1
ATOM 1465 O O . ASP A 1 181 ? -10.460 1.405 -0.801 1.00 94.31 181 ASP A O 1
ATOM 1469 N N . ASP A 1 182 ? -8.649 2.342 -1.735 1.00 92.69 182 ASP A N 1
ATOM 1470 C CA . ASP A 1 182 ? -7.774 1.198 -1.434 1.00 92.69 182 ASP A CA 1
ATOM 1471 C C . ASP A 1 182 ? -7.738 0.924 0.083 1.00 92.69 182 ASP A C 1
ATOM 1473 O O . ASP A 1 182 ? -7.887 -0.215 0.538 1.00 92.69 182 ASP A O 1
ATOM 1477 N N . VAL A 1 183 ? -7.639 1.975 0.904 1.00 96.19 183 VAL A N 1
ATOM 1478 C CA . VAL A 1 183 ? -7.681 1.853 2.372 1.00 96.19 183 VAL A CA 1
ATOM 1479 C C . VAL A 1 183 ? -9.028 1.312 2.859 1.00 96.19 183 VAL A C 1
ATOM 1481 O O . VAL A 1 183 ? -9.056 0.456 3.749 1.00 96.19 183 VAL A O 1
ATOM 1484 N N . ILE A 1 184 ? -10.140 1.770 2.281 1.00 96.50 184 ILE A N 1
ATOM 1485 C CA . ILE A 1 184 ? -11.486 1.273 2.595 1.00 96.50 184 ILE A CA 1
ATOM 1486 C C . ILE A 1 184 ? -11.619 -0.202 2.217 1.00 96.50 184 ILE A C 1
ATOM 1488 O O . ILE A 1 184 ? -12.177 -0.972 3.004 1.00 96.50 184 ILE A O 1
ATOM 1492 N N . ALA A 1 185 ? -11.087 -0.623 1.069 1.00 94.50 185 ALA A N 1
ATOM 1493 C CA . ALA A 1 185 ? -11.100 -2.016 0.637 1.00 94.50 185 ALA A CA 1
ATOM 1494 C C . ALA A 1 185 ? -10.337 -2.906 1.631 1.00 94.50 185 ALA A C 1
ATOM 1496 O O . ALA A 1 185 ? -10.877 -3.902 2.121 1.00 94.50 185 ALA A O 1
ATOM 1497 N N . HIS A 1 186 ? -9.126 -2.495 2.016 1.00 96.25 186 HIS A N 1
ATOM 1498 C CA . HIS A 1 186 ? -8.334 -3.159 3.052 1.00 96.25 186 HIS A CA 1
ATOM 1499 C C . HIS A 1 186 ? -9.093 -3.260 4.387 1.00 96.25 186 HIS A C 1
ATOM 1501 O O . HIS A 1 186 ? -9.168 -4.338 4.985 1.00 96.25 186 HIS A O 1
ATOM 1507 N N . LEU A 1 187 ? -9.676 -2.153 4.857 1.00 97.25 187 LEU A N 1
ATOM 1508 C CA . LEU A 1 187 ? -10.411 -2.093 6.121 1.00 97.25 187 LEU A CA 1
ATOM 1509 C C . LEU A 1 187 ? -11.662 -2.979 6.098 1.00 97.25 187 LEU A C 1
ATOM 1511 O O . LEU A 1 187 ? -11.916 -3.720 7.050 1.00 97.25 187 LEU A O 1
ATOM 1515 N N . SER A 1 188 ? -12.430 -2.916 5.012 1.00 96.06 188 SER A N 1
ATOM 1516 C CA . SER A 1 188 ? -13.673 -3.670 4.830 1.00 96.06 188 SER A CA 1
ATOM 1517 C C . SER A 1 188 ? -13.408 -5.168 4.778 1.00 96.06 188 SER A C 1
ATOM 1519 O O . SER A 1 188 ? -14.081 -5.929 5.471 1.00 96.06 188 SER A O 1
ATOM 1521 N N . MET A 1 189 ? -12.380 -5.592 4.038 1.00 94.69 189 MET A N 1
ATOM 1522 C CA . MET A 1 189 ? -11.965 -6.993 3.981 1.00 94.69 189 MET A CA 1
ATOM 1523 C C . MET A 1 189 ? -11.479 -7.486 5.344 1.00 94.69 189 MET A C 1
ATOM 1525 O O . MET A 1 189 ? -11.935 -8.529 5.807 1.00 94.69 189 MET A O 1
ATOM 1529 N N . MET A 1 190 ? -10.628 -6.715 6.032 1.00 96.88 190 MET A N 1
ATOM 1530 C CA . MET A 1 190 ? -10.149 -7.070 7.372 1.00 96.88 190 MET A CA 1
ATOM 1531 C C . MET A 1 190 ? -11.306 -7.219 8.374 1.00 96.88 190 MET A C 1
ATOM 1533 O O . MET A 1 190 ? -11.366 -8.211 9.102 1.00 96.88 190 MET A O 1
ATOM 1537 N N . ARG A 1 191 ? -12.256 -6.273 8.393 1.00 97.06 191 ARG A N 1
ATOM 1538 C CA . ARG A 1 191 ? -13.416 -6.312 9.300 1.00 97.06 191 ARG A CA 1
ATOM 1539 C C . ARG A 1 191 ? -14.426 -7.404 8.939 1.00 97.06 191 ARG A C 1
ATOM 1541 O O . ARG A 1 191 ? -15.008 -8.004 9.844 1.00 97.06 191 ARG A O 1
ATOM 1548 N N . GLY A 1 192 ? -14.661 -7.633 7.647 1.00 96.12 192 GLY A N 1
ATOM 1549 C CA . GLY A 1 192 ? -15.646 -8.581 7.126 1.00 96.12 192 GLY A CA 1
ATOM 1550 C C . GLY A 1 192 ? -15.179 -10.028 7.248 1.00 96.12 192 GLY A C 1
ATOM 1551 O O . GLY A 1 192 ? -15.781 -10.816 7.982 1.00 96.12 192 GLY A O 1
ATOM 1552 N N . ASP A 1 193 ? -14.061 -10.361 6.607 1.00 96.19 193 ASP A N 1
ATOM 1553 C CA . ASP A 1 193 ? -13.448 -11.690 6.603 1.00 96.19 193 ASP A CA 1
ATOM 1554 C C . ASP A 1 193 ? -11.919 -11.573 6.568 1.00 96.19 193 ASP A C 1
ATOM 1556 O O . ASP A 1 193 ? -11.275 -11.582 5.519 1.00 96.19 193 ASP A O 1
ATOM 1560 N N . GLU A 1 194 ? -11.334 -11.491 7.763 1.00 96.38 194 GLU A N 1
ATOM 1561 C CA . GLU A 1 194 ? -9.888 -11.428 7.949 1.00 96.38 194 GLU A CA 1
ATOM 1562 C C . GLU A 1 194 ? -9.153 -12.603 7.280 1.00 96.38 194 GLU A C 1
ATOM 1564 O O . GLU A 1 194 ? -8.102 -12.401 6.682 1.00 96.38 194 GLU A O 1
ATOM 1569 N N . HIS A 1 195 ? -9.691 -13.825 7.297 1.00 95.69 195 HIS A N 1
ATOM 1570 C CA . HIS A 1 195 ? -9.012 -14.957 6.661 1.00 95.69 195 HIS A CA 1
ATOM 1571 C C . HIS A 1 195 ? -8.983 -14.798 5.134 1.00 95.69 195 HIS A C 1
ATOM 1573 O O . HIS A 1 195 ? -7.948 -15.005 4.494 1.00 95.69 195 HIS A O 1
ATOM 1579 N N . MET A 1 196 ? -10.102 -14.372 4.542 1.00 94.50 196 MET A N 1
ATOM 1580 C CA . MET A 1 196 ? -10.157 -14.055 3.116 1.00 94.50 196 MET A CA 1
ATOM 1581 C C . MET A 1 196 ? -9.246 -12.879 2.757 1.00 94.50 196 MET A C 1
ATOM 1583 O O . MET A 1 196 ? -8.597 -12.922 1.711 1.00 94.50 196 MET A O 1
ATOM 1587 N N . TYR A 1 197 ? -9.149 -11.870 3.625 1.00 95.56 197 TYR A N 1
ATOM 1588 C CA . TYR A 1 197 ? -8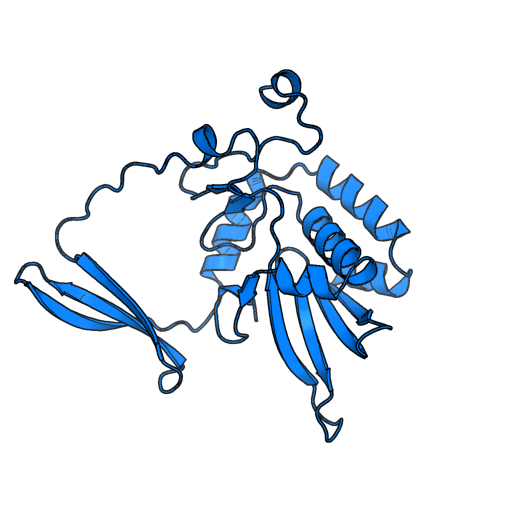.244 -10.739 3.449 1.00 95.56 197 TYR A CA 1
ATOM 1589 C C . TYR A 1 197 ? -6.787 -11.196 3.292 1.00 95.56 197 TYR A C 1
ATOM 1591 O O . TYR A 1 197 ? -6.155 -10.874 2.288 1.00 95.56 197 TYR A O 1
ATOM 1599 N N . TRP A 1 198 ? -6.282 -12.022 4.212 1.00 96.00 198 TRP A N 1
ATOM 1600 C CA . TRP A 1 198 ? -4.921 -12.571 4.135 1.00 96.00 198 TRP A CA 1
ATOM 1601 C C . TRP A 1 198 ? -4.690 -13.459 2.911 1.00 96.00 198 TRP A C 1
ATOM 1603 O O . TRP A 1 198 ? -3.592 -13.473 2.355 1.00 96.00 198 TRP A O 1
ATOM 1613 N N . ARG A 1 199 ? -5.717 -14.204 2.487 1.00 93.75 199 ARG A N 1
ATOM 1614 C CA . ARG A 1 199 ? -5.648 -15.066 1.302 1.00 93.75 199 ARG A CA 1
ATOM 1615 C C . ARG A 1 199 ? -5.600 -14.270 -0.005 1.00 93.75 199 ARG A C 1
ATOM 1617 O O . ARG A 1 199 ? -5.012 -14.746 -0.970 1.00 93.75 199 ARG A O 1
ATOM 1624 N N . ARG A 1 200 ? -6.273 -13.116 -0.061 1.00 90.94 200 ARG A N 1
ATOM 1625 C CA . ARG A 1 200 ? -6.390 -12.278 -1.267 1.00 90.94 200 ARG A CA 1
ATOM 1626 C C . ARG A 1 200 ? -5.282 -11.238 -1.384 1.00 90.94 200 ARG A C 1
ATOM 1628 O O . ARG A 1 200 ? -4.919 -10.891 -2.500 1.00 90.94 200 ARG A O 1
ATOM 1635 N N . ALA A 1 201 ? -4.777 -10.731 -0.264 1.00 93.69 201 ALA A N 1
ATOM 1636 C CA . ALA A 1 201 ? -3.714 -9.741 -0.274 1.00 93.69 201 ALA A CA 1
ATOM 1637 C C . ALA A 1 201 ? -2.382 -10.366 -0.711 1.00 93.69 201 ALA A C 1
ATOM 1639 O O . ALA A 1 201 ? -1.985 -11.427 -0.223 1.00 93.69 201 ALA A O 1
ATOM 1640 N N . ASN A 1 202 ? -1.657 -9.658 -1.575 1.00 91.88 202 ASN A N 1
ATOM 1641 C CA . ASN A 1 202 ? -0.255 -9.949 -1.830 1.00 91.88 202 ASN A CA 1
ATOM 1642 C C . ASN A 1 202 ? 0.546 -9.653 -0.560 1.00 91.88 202 ASN A C 1
ATOM 1644 O O . ASN A 1 202 ? 0.372 -8.610 0.075 1.00 91.88 202 ASN A O 1
ATOM 1648 N N . GLN A 1 203 ? 1.415 -10.585 -0.180 1.00 93.88 203 GLN A N 1
ATOM 1649 C CA . GLN A 1 203 ? 2.194 -10.493 1.049 1.00 93.88 203 GLN A CA 1
ATOM 1650 C C . GLN A 1 203 ? 3.638 -10.156 0.701 1.00 93.88 203 GLN A C 1
ATOM 1652 O O . GLN A 1 203 ? 4.364 -10.970 0.129 1.00 93.88 203 GLN A O 1
ATOM 1657 N N . HIS A 1 204 ? 4.057 -8.948 1.062 1.00 91.38 204 HIS A N 1
ATOM 1658 C CA . HIS A 1 204 ? 5.414 -8.473 0.850 1.00 91.38 204 HIS A CA 1
ATOM 1659 C C . HIS A 1 204 ? 6.226 -8.605 2.132 1.00 91.38 204 HIS A C 1
ATOM 1661 O O . HIS A 1 204 ? 5.761 -8.307 3.239 1.00 91.38 204 HIS A O 1
ATOM 1667 N N . ALA A 1 205 ? 7.469 -9.055 1.974 1.00 87.69 205 ALA A N 1
ATOM 1668 C CA . ALA A 1 205 ? 8.406 -9.097 3.078 1.00 87.69 205 ALA A CA 1
ATOM 1669 C C . ALA A 1 205 ? 8.812 -7.662 3.476 1.00 87.69 205 ALA A C 1
ATOM 1671 O O . ALA A 1 205 ? 9.034 -6.845 2.584 1.00 87.69 205 ALA A O 1
ATOM 1672 N N . PRO A 1 206 ? 8.981 -7.349 4.776 1.00 87.69 206 PRO A N 1
ATOM 1673 C CA . PRO A 1 206 ? 9.155 -5.966 5.246 1.00 87.69 206 PRO A CA 1
ATOM 1674 C C . PRO A 1 206 ? 10.381 -5.224 4.703 1.00 87.69 206 PRO A C 1
ATOM 1676 O O . PRO A 1 206 ? 10.440 -4.008 4.769 1.00 87.69 206 PRO A O 1
ATOM 1679 N N . TYR A 1 207 ? 11.375 -5.957 4.206 1.00 82.19 207 TYR A N 1
ATOM 1680 C CA . TYR A 1 207 ? 12.640 -5.425 3.692 1.00 82.19 207 TYR A CA 1
ATOM 1681 C C . TYR A 1 207 ? 12.639 -5.207 2.172 1.00 82.19 207 TYR A C 1
ATOM 1683 O O . TYR A 1 207 ? 13.683 -4.893 1.599 1.00 82.19 207 TYR A O 1
ATOM 1691 N N . LEU A 1 208 ? 11.516 -5.462 1.501 1.00 83.75 208 LEU A N 1
ATOM 1692 C CA . LEU A 1 208 ? 11.375 -5.244 0.068 1.00 83.75 208 LEU A CA 1
ATOM 1693 C C . LEU A 1 208 ? 10.738 -3.871 -0.200 1.00 83.75 208 LEU A C 1
ATOM 1695 O O . LEU A 1 208 ? 9.878 -3.457 0.582 1.00 83.75 208 LEU A O 1
ATOM 1699 N N . PRO A 1 209 ? 11.103 -3.174 -1.293 1.00 87.00 209 PRO A N 1
ATOM 1700 C CA . PRO A 1 209 ? 10.522 -1.874 -1.633 1.00 87.00 209 PRO A CA 1
ATOM 1701 C C . PRO A 1 209 ? 8.992 -1.889 -1.668 1.00 87.00 209 PRO A C 1
ATOM 1703 O O . PRO A 1 209 ? 8.358 -0.963 -1.176 1.00 87.00 209 PRO A O 1
ATOM 1706 N N . GLU A 1 210 ? 8.395 -2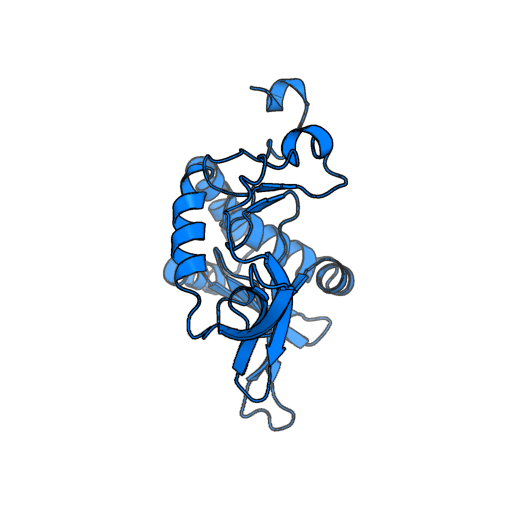.974 -2.157 1.00 88.88 210 GLU A N 1
ATOM 1707 C CA . GLU A 1 210 ? 6.952 -3.170 -2.250 1.00 88.88 210 GLU A CA 1
ATOM 1708 C C . GLU A 1 210 ? 6.261 -3.039 -0.889 1.00 88.88 210 GLU A C 1
ATOM 1710 O O . GLU A 1 210 ? 5.118 -2.601 -0.846 1.00 88.88 210 GLU A O 1
ATOM 1715 N N . ALA A 1 211 ? 6.938 -3.352 0.224 1.00 91.06 211 ALA A N 1
ATOM 1716 C CA . ALA A 1 211 ? 6.384 -3.214 1.570 1.00 91.06 211 ALA A CA 1
ATOM 1717 C C . ALA A 1 211 ? 6.223 -1.750 2.021 1.00 91.06 211 ALA A C 1
ATOM 1719 O O . ALA A 1 211 ? 5.434 -1.472 2.931 1.00 91.06 211 ALA A O 1
ATOM 1720 N N . GLY A 1 212 ? 6.943 -0.813 1.391 1.00 90.38 212 GLY A N 1
ATOM 1721 C CA . GLY A 1 212 ? 6.902 0.612 1.715 1.00 90.38 212 GLY A CA 1
ATOM 1722 C C . GLY A 1 212 ? 7.295 0.910 3.163 1.00 90.38 212 GLY A C 1
ATOM 1723 O O . GLY A 1 212 ? 6.573 1.647 3.839 1.00 90.38 212 GLY A O 1
ATOM 1724 N N . LEU A 1 213 ? 8.360 0.264 3.645 1.00 88.69 213 LEU A N 1
ATOM 1725 C CA . LEU A 1 213 ? 8.931 0.387 4.990 1.00 88.69 213 LEU A CA 1
ATOM 1726 C C . LEU A 1 213 ? 10.395 0.830 4.932 1.00 88.69 213 LEU A C 1
ATOM 1728 O O . LEU A 1 213 ? 11.050 0.545 3.903 1.00 88.69 213 LEU A O 1
#

Solvent-accessible surface area (backbone atoms only — not comparable to full-atom values): 12212 Å² total; per-residue (Å²): 107,76,35,74,76,63,76,46,88,85,60,67,77,74,84,50,89,97,51,52,57,45,50,37,83,85,44,96,56,21,85,72,63,50,60,74,78,82,79,77,81,68,90,55,67,44,83,72,49,72,49,78,34,82,92,74,59,24,37,37,35,36,34,29,42,80,86,69,50,75,47,74,48,77,46,83,61,85,70,42,60,66,31,52,54,42,28,57,67,53,47,80,74,48,53,69,69,56,34,54,52,30,48,52,53,47,49,74,76,38,55,71,69,42,39,54,36,28,77,76,69,40,29,37,75,51,63,42,90,87,78,64,43,31,32,40,43,31,54,68,37,31,32,34,35,31,40,68,38,100,82,63,83,47,77,41,78,76,35,15,37,36,67,53,92,59,17,32,35,63,77,36,56,33,44,58,56,35,52,46,46,43,41,48,51,54,51,49,32,47,74,73,40,47,71,58,34,65,72,68,28,48,76,28,57,64,88,38,58,82,19,66,103

Sequence (213 aa):
MLADKASEWAGIPMPLDGERLIVEPSYPLAEILNRKPAEEDAEGWKWRNSWHSRRWRCTIVALERPDGKVVHSKLPAFHHISYDLRTMGCSDVWGIEQEHNALKLLGEMLRHRQFKQYLLTGMFLETSKRSGVTYIFRKLKPTVAIRPSSEREEMHILAALCMHPIAYYAESWAGAMCPTDDVIAHLSMMRGDEHMYWRRANQHAPYLPEAGL

Organism: NCBI:txid1507287

Mean predicted aligned error: 8.51 Å

Foldseek 3Di:
DVCVVVVPPQDDQDDDPPWQKQWDPPAPCRVVRNPDDDPPPDPFKAWDDWDADPVVLFIKTWIQGPVRDIDIDTDDDDALVQQVVVLVVLCVLADPVQVVVLLVVVVVVDDPVQNVCCVVPQWGWDADPVPRWIWIQGFQAFIWTWDADPVRPDIDTPWRWQDQPTMATPSYSDHSGHRSVSSVVLVCCCRPPVVVSVVRTDTDDCSDSNRVD

Secondary structure (DSSP, 8-state):
-HHHHHT-TT--PPP-TT--EEE-TTSTTHHHHT-PPP----SS-EEEEEEEETTTTEEEEEEE-TTS-EEEEEE-----HHHHHHHHHGGGGS-HHHHHHHHHHHHHHS-HHHHHHHHHHSEEEEE-TTT--EEEEETTSPEEEEEE-TTSSSEEEEEEEE--SSEEETTSS-BSS-HHHHHHHHHHHHHH-HHHHHHHSEEE-TTSGGG--

pLDDT: mean 85.13, std 14.05, range [43.5, 98.5]

Radius of gyration: 19.5 Å; Cα contacts (8 Å, |Δi|>4): 332; chains: 1; bounding box: 51×31×53 Å